Protein AF-A0A966FVA3-F1 (afdb_monomer_lite)

Sequence (272 aa):
MTTNASRRLTHRRGIRLALALMLTTSAAGIVAYQPVAAQSESEYVRAFGFSDYTYCDAKLVGQLWDMSPYEGKIQIGMKIVGGYDDNLVSILQMSRDRGNSCEWADTGLSYDDAEVLAGVWGGEPWEAKARAARMFTLGRSGEVTGYLMEEGGEEDETPFGDALDRFWNSGYSYCDAKMIGELYGTDAYQGKIEIGNKIANGLVANIPLVLNESRQRGARCNWTDLPYGYDDAVLLGQAWGMRYDEAKVAAEELATWGRTDVIAAALGHEGH

Structure (mmCIF, N/CA/C/O backbone):
data_AF-A0A966FVA3-F1
#
_entry.id   AF-A0A966FVA3-F1
#
loop_
_atom_site.group_PDB
_atom_site.id
_atom_site.type_symbol
_atom_site.label_atom_id
_atom_site.label_alt_id
_atom_site.label_comp_id
_atom_site.label_asym_id
_atom_site.label_entity_id
_atom_site.label_seq_id
_atom_site.pdbx_PDB_ins_code
_atom_site.Cartn_x
_atom_site.Cartn_y
_atom_site.Cartn_z
_atom_site.occupancy
_atom_site.B_iso_or_equiv
_atom_site.auth_seq_id
_atom_site.auth_comp_id
_atom_site.auth_asym_id
_atom_site.auth_atom_id
_atom_site.pdbx_PDB_model_num
ATOM 1 N N . MET A 1 1 ? 33.998 39.241 89.396 1.00 38.97 1 MET A N 1
ATOM 2 C CA . MET A 1 1 ? 35.355 39.814 89.560 1.00 38.97 1 MET A CA 1
ATOM 3 C C . MET A 1 1 ? 36.255 39.206 88.488 1.00 38.97 1 MET A C 1
ATOM 5 O O . MET A 1 1 ? 36.010 38.059 88.152 1.00 38.97 1 MET A O 1
ATOM 9 N N . THR A 1 2 ? 37.190 40.009 87.951 1.00 38.34 2 THR A N 1
ATOM 10 C CA . THR A 1 2 ? 38.101 39.816 86.782 1.00 38.34 2 THR A CA 1
ATOM 11 C C . THR A 1 2 ? 37.409 39.677 85.414 1.00 38.34 2 THR A C 1
ATOM 13 O O . THR A 1 2 ? 36.814 38.640 85.164 1.00 38.34 2 THR A O 1
ATOM 16 N N . THR A 1 3 ? 37.219 40.695 84.553 1.00 39.72 3 THR A N 1
ATOM 17 C CA . THR A 1 3 ? 38.078 41.695 83.845 1.00 39.72 3 THR A CA 1
ATOM 18 C C . THR A 1 3 ? 39.049 41.163 82.781 1.00 39.72 3 THR A C 1
ATOM 20 O O . THR A 1 3 ? 39.756 40.190 83.006 1.00 39.72 3 THR A O 1
ATOM 23 N N . ASN A 1 4 ? 39.129 41.956 81.696 1.00 41.19 4 ASN A N 1
ATOM 24 C CA . ASN A 1 4 ? 40.193 42.112 80.688 1.00 41.19 4 ASN A CA 1
ATOM 25 C C . ASN A 1 4 ? 40.060 41.337 79.366 1.00 41.19 4 ASN A C 1
ATOM 27 O O . ASN A 1 4 ? 39.685 40.180 79.347 1.00 41.19 4 ASN A O 1
ATOM 31 N N . ALA A 1 5 ? 40.423 41.898 78.210 1.00 43.56 5 ALA A N 1
ATOM 32 C CA . ALA A 1 5 ? 40.766 43.274 77.850 1.00 43.56 5 ALA A CA 1
ATOM 33 C C . ALA A 1 5 ? 40.832 43.387 76.318 1.00 43.56 5 ALA A C 1
ATOM 35 O O . ALA A 1 5 ? 41.224 42.464 75.612 1.00 43.56 5 ALA A O 1
ATOM 36 N N . SER A 1 6 ? 40.499 44.583 75.847 1.00 47.88 6 SER A N 1
ATOM 37 C CA . SER A 1 6 ? 40.787 45.133 74.525 1.00 47.88 6 SER A CA 1
ATOM 38 C C . SER A 1 6 ? 42.297 45.275 74.275 1.00 47.88 6 SER A C 1
ATOM 40 O O . SER A 1 6 ? 43.024 45.626 75.206 1.00 47.88 6 SER A O 1
ATOM 42 N N . ARG A 1 7 ? 42.754 45.145 73.017 1.00 46.00 7 ARG A N 1
ATOM 43 C CA . ARG A 1 7 ? 43.772 46.047 72.435 1.00 46.00 7 ARG A CA 1
ATOM 44 C C . ARG A 1 7 ? 43.850 45.963 70.904 1.00 46.00 7 ARG A C 1
ATOM 46 O O . ARG A 1 7 ? 44.053 44.908 70.319 1.00 46.00 7 ARG A O 1
ATOM 53 N N . ARG A 1 8 ? 43.709 47.142 70.292 1.00 48.72 8 ARG A N 1
ATOM 54 C CA . ARG A 1 8 ? 44.049 47.500 68.904 1.00 48.72 8 ARG A CA 1
ATOM 55 C C . ARG A 1 8 ? 45.568 47.613 68.723 1.00 48.72 8 ARG A C 1
ATOM 57 O O . ARG A 1 8 ? 46.246 47.841 69.722 1.00 48.72 8 ARG A O 1
ATOM 64 N N . LEU A 1 9 ? 46.019 47.615 67.456 1.00 45.81 9 LEU A N 1
ATOM 65 C CA . LEU A 1 9 ? 47.021 48.509 66.804 1.00 45.81 9 LEU A CA 1
ATOM 66 C C . LEU A 1 9 ? 47.606 47.761 65.576 1.00 45.81 9 LEU A C 1
ATOM 68 O O . LEU A 1 9 ? 48.162 46.686 65.728 1.00 45.81 9 LEU A O 1
ATOM 72 N N . THR A 1 10 ? 47.285 48.109 64.322 1.00 45.16 10 THR A N 1
ATOM 73 C CA . THR A 1 10 ? 47.834 49.157 63.418 1.00 45.16 10 THR A CA 1
ATOM 74 C C . THR A 1 10 ? 48.665 48.592 62.254 1.00 45.16 10 THR A C 1
ATOM 76 O O . THR A 1 10 ? 49.714 48.006 62.463 1.00 45.16 10 THR A O 1
ATOM 79 N N . HIS A 1 11 ? 48.229 48.972 61.044 1.00 43.59 11 HIS A N 1
ATOM 80 C CA . HIS A 1 11 ? 49.028 49.503 59.927 1.00 43.59 11 HIS A CA 1
ATOM 81 C C . HIS A 1 11 ? 49.885 48.548 59.069 1.00 43.59 11 HIS A C 1
ATOM 83 O O . HIS A 1 11 ? 50.924 48.069 59.502 1.00 43.59 11 HIS A O 1
ATOM 89 N N . ARG A 1 12 ? 49.567 48.469 57.765 1.00 50.38 12 ARG A N 1
ATOM 90 C CA . ARG A 1 12 ? 50.420 49.020 56.687 1.00 50.38 12 ARG A CA 1
ATOM 91 C C . ARG A 1 12 ? 49.732 48.978 55.318 1.00 50.38 12 ARG A C 1
ATOM 93 O O . ARG A 1 12 ? 49.068 48.017 54.959 1.00 50.38 12 ARG A O 1
ATOM 100 N N . ARG A 1 13 ? 49.905 50.081 54.585 1.00 49.00 13 ARG A N 1
ATOM 101 C CA . ARG A 1 13 ? 49.498 50.308 53.194 1.00 49.00 13 ARG A CA 1
ATOM 102 C C . ARG A 1 13 ? 50.421 49.540 52.242 1.00 49.00 13 ARG A C 1
ATOM 104 O O . ARG A 1 13 ? 51.630 49.532 52.456 1.00 49.00 13 ARG A O 1
ATOM 111 N N . GLY A 1 14 ? 49.860 49.010 51.158 1.00 45.12 14 GLY A N 1
ATOM 112 C CA . GLY A 1 14 ? 50.590 48.521 49.990 1.00 45.12 14 GLY A CA 1
ATOM 113 C C . GLY A 1 14 ? 49.812 48.866 48.721 1.00 45.12 14 GLY A C 1
ATOM 114 O O . GLY A 1 14 ? 48.780 48.270 48.447 1.00 45.12 14 GLY A O 1
ATOM 115 N N . ILE A 1 15 ? 50.291 49.873 47.993 1.00 52.31 15 ILE A N 1
ATOM 116 C CA . ILE A 1 15 ? 49.837 50.284 46.658 1.00 52.31 15 ILE A CA 1
ATOM 117 C C . ILE A 1 15 ? 50.365 49.267 45.647 1.00 52.31 15 ILE A C 1
ATOM 119 O O . ILE A 1 15 ? 51.581 49.095 45.624 1.00 52.31 15 ILE A O 1
ATOM 123 N N . ARG A 1 16 ? 49.522 48.701 44.768 1.00 49.22 16 ARG A N 1
ATOM 124 C CA . ARG A 1 16 ? 49.904 48.341 43.386 1.00 49.22 16 ARG A CA 1
ATOM 125 C C . ARG A 1 16 ? 48.706 48.469 42.444 1.00 49.22 16 ARG A C 1
ATOM 127 O O . ARG A 1 16 ? 47.670 47.852 42.658 1.00 49.22 16 ARG A O 1
ATOM 134 N N . LEU A 1 17 ? 48.896 49.313 41.431 1.00 46.06 17 LEU A N 1
ATOM 135 C CA . LEU A 1 17 ? 48.036 49.496 40.270 1.00 46.06 17 LEU A CA 1
ATOM 136 C C . LEU A 1 17 ? 47.802 48.155 39.560 1.00 46.06 17 LEU A C 1
ATOM 138 O O . LEU A 1 17 ? 48.764 47.432 39.302 1.00 46.06 17 LEU A O 1
ATOM 142 N N . ALA A 1 18 ? 46.556 47.873 39.183 1.00 50.25 18 ALA A N 1
ATOM 143 C CA . ALA A 1 18 ? 46.238 46.859 38.187 1.00 50.25 18 ALA A CA 1
ATOM 144 C C . ALA A 1 18 ? 45.895 47.558 36.866 1.00 50.25 18 ALA A C 1
ATOM 146 O O . ALA A 1 18 ? 45.003 48.401 36.789 1.00 50.25 18 ALA A O 1
ATOM 147 N N . LEU A 1 19 ? 46.703 47.220 35.868 1.00 46.75 19 LEU A N 1
ATOM 148 C CA . LEU A 1 19 ? 46.697 47.669 34.487 1.00 46.75 19 LEU A CA 1
ATOM 149 C C . LEU A 1 19 ? 45.376 47.275 33.801 1.00 46.75 19 LEU A C 1
ATOM 151 O O . LEU A 1 19 ? 44.971 46.116 33.857 1.00 46.75 19 LEU A O 1
ATOM 155 N N . ALA A 1 20 ? 44.727 48.231 33.136 1.00 46.53 20 ALA A N 1
ATOM 156 C CA . ALA A 1 20 ? 43.588 47.980 32.261 1.00 46.53 20 ALA A CA 1
ATOM 157 C C . ALA A 1 20 ? 44.071 47.315 30.961 1.00 46.53 20 ALA A C 1
ATOM 159 O O . ALA A 1 20 ? 44.833 47.921 30.207 1.00 46.53 20 ALA A O 1
ATOM 160 N N . LEU A 1 21 ? 43.628 46.083 30.698 1.00 49.94 21 LEU A N 1
ATOM 161 C CA . LEU A 1 21 ? 43.812 45.413 29.411 1.00 49.94 21 LEU A CA 1
ATOM 162 C C . LEU A 1 21 ? 42.515 45.554 28.603 1.00 49.94 21 LEU A C 1
ATOM 164 O O . LEU A 1 21 ? 41.479 45.006 28.977 1.00 49.94 21 LEU A O 1
ATOM 168 N N . MET A 1 22 ? 42.573 46.318 27.511 1.00 50.88 22 MET A N 1
ATOM 169 C CA . MET A 1 22 ? 41.497 46.400 26.526 1.00 50.88 22 MET A CA 1
ATOM 170 C C . MET A 1 22 ? 41.402 45.070 25.772 1.00 50.88 22 MET A C 1
ATOM 172 O O . MET A 1 22 ? 42.291 44.731 24.994 1.00 50.88 22 MET A O 1
ATOM 176 N N . LEU A 1 23 ? 40.320 44.324 25.992 1.00 49.91 23 LEU A N 1
ATOM 177 C CA . LEU A 1 23 ? 39.942 43.197 25.144 1.00 49.91 23 LEU A CA 1
ATOM 178 C C . LEU A 1 23 ? 39.238 43.750 23.903 1.00 49.91 23 LEU A C 1
ATOM 180 O O . LEU A 1 23 ? 38.074 44.142 23.949 1.00 49.91 23 LEU A O 1
ATOM 184 N N . THR A 1 24 ? 39.967 43.801 22.792 1.00 52.25 24 THR A N 1
ATOM 185 C CA . THR A 1 24 ? 39.406 44.000 21.456 1.00 52.25 24 THR A CA 1
ATOM 186 C C . THR A 1 24 ? 38.576 42.772 21.090 1.00 52.25 24 THR A C 1
ATOM 188 O O . THR A 1 24 ? 39.124 41.719 20.767 1.00 52.25 24 THR A O 1
ATOM 191 N N . THR A 1 25 ? 37.252 42.889 21.166 1.00 54.75 25 THR A N 1
ATOM 192 C CA . THR A 1 25 ? 36.309 41.877 20.685 1.00 54.75 25 THR A CA 1
ATOM 193 C C . THR A 1 25 ? 36.347 41.825 19.161 1.00 54.75 25 THR A C 1
ATOM 195 O O . THR A 1 25 ? 35.700 42.600 18.462 1.00 54.75 25 THR A O 1
ATOM 198 N N . SER A 1 26 ? 37.121 40.887 18.625 1.00 54.84 26 SER A N 1
ATOM 199 C CA . SER A 1 26 ? 36.991 40.460 17.237 1.00 54.84 26 SER A CA 1
ATOM 200 C C . SER A 1 26 ? 35.653 39.735 17.093 1.00 54.84 26 SER A C 1
ATOM 202 O O . SER A 1 26 ? 35.506 38.599 17.539 1.00 54.84 26 SER A O 1
ATOM 204 N N . ALA A 1 27 ? 34.660 40.398 16.501 1.00 50.69 27 ALA A N 1
ATOM 205 C CA . ALA A 1 27 ? 33.424 39.761 16.066 1.00 50.69 27 ALA A CA 1
ATOM 206 C C . ALA A 1 27 ? 33.734 38.827 14.884 1.00 50.69 27 ALA A C 1
ATOM 208 O O . ALA A 1 27 ? 33.566 39.185 13.721 1.00 50.69 27 ALA A O 1
ATOM 209 N N . ALA A 1 28 ? 34.239 37.630 15.179 1.00 57.34 28 ALA A N 1
ATOM 210 C CA . ALA A 1 28 ? 34.172 36.520 14.247 1.00 57.34 28 ALA A CA 1
ATOM 211 C C . ALA A 1 28 ? 32.701 36.100 14.183 1.00 57.34 28 ALA A C 1
ATOM 213 O O . ALA A 1 28 ? 32.165 35.543 15.142 1.00 57.34 28 ALA A O 1
ATOM 214 N N . GLY A 1 29 ? 32.030 36.440 13.083 1.00 48.53 29 GLY A N 1
ATOM 215 C CA . GLY A 1 29 ? 30.700 35.932 12.782 1.00 48.53 29 GLY A CA 1
ATOM 216 C C . GLY A 1 29 ? 30.764 34.413 12.717 1.00 48.53 29 GLY A C 1
ATOM 217 O O . GLY A 1 29 ? 31.226 33.848 11.730 1.00 48.53 29 GLY A O 1
ATOM 218 N N . ILE A 1 30 ? 30.332 33.754 13.788 1.00 52.94 30 ILE A N 1
ATOM 219 C CA . ILE A 1 30 ? 30.007 32.336 13.753 1.00 52.94 30 ILE A CA 1
ATOM 220 C C . ILE A 1 30 ? 28.797 32.250 12.828 1.00 52.94 30 ILE A C 1
ATOM 222 O O . ILE A 1 30 ? 27.677 32.567 13.226 1.00 52.94 30 ILE A O 1
ATOM 226 N N . VAL A 1 31 ? 29.028 31.871 11.571 1.00 54.53 31 VAL A N 1
ATOM 227 C CA . VAL A 1 31 ? 27.981 31.258 10.760 1.00 54.53 31 VAL A CA 1
ATOM 228 C C . VAL A 1 31 ? 27.587 30.018 11.547 1.00 54.53 31 VAL A C 1
ATOM 230 O O . VAL A 1 31 ? 28.314 29.025 11.563 1.00 54.53 31 VAL A O 1
ATOM 233 N N . ALA A 1 32 ? 26.492 30.116 12.296 1.00 48.47 32 ALA A N 1
ATOM 234 C CA . ALA A 1 32 ? 25.856 28.952 12.866 1.00 48.47 32 ALA A CA 1
ATOM 235 C C . ALA A 1 32 ? 25.447 28.093 11.670 1.00 48.47 32 ALA A C 1
ATOM 237 O O . ALA A 1 32 ? 24.463 28.390 10.995 1.00 48.47 32 ALA A O 1
ATOM 238 N N . TYR A 1 33 ? 26.247 27.069 11.370 1.00 46.16 33 TYR A N 1
ATOM 239 C CA . TYR A 1 33 ? 25.760 25.906 10.650 1.00 46.16 33 TYR A CA 1
ATOM 240 C C . TYR A 1 33 ? 24.573 25.431 11.476 1.00 46.16 33 TYR A C 1
ATOM 242 O O . TYR A 1 33 ? 24.750 24.863 12.555 1.00 46.16 33 TYR A O 1
ATOM 250 N N . GLN A 1 34 ? 23.360 25.774 11.043 1.00 46.34 34 GLN A N 1
ATOM 251 C CA . GLN A 1 34 ? 22.201 25.117 11.604 1.00 46.34 34 GLN A CA 1
ATOM 252 C C . GLN A 1 34 ? 22.403 23.639 11.281 1.00 46.34 34 GLN A C 1
ATOM 254 O O . GLN A 1 34 ? 22.625 23.314 10.109 1.00 46.34 34 GLN A O 1
ATOM 259 N N . PRO A 1 35 ? 22.429 22.745 12.284 1.00 48.59 35 PRO A N 1
ATOM 260 C CA . PRO A 1 35 ? 22.353 21.337 11.970 1.00 48.59 35 PRO A CA 1
ATOM 261 C C . PRO A 1 35 ? 21.071 21.178 11.159 1.00 48.59 35 PRO A C 1
ATOM 263 O O . PRO A 1 35 ? 20.010 21.630 11.599 1.00 48.59 35 PRO A O 1
ATOM 266 N N . VAL A 1 36 ? 21.175 20.592 9.963 1.00 52.94 36 VAL A N 1
ATOM 267 C CA . VAL A 1 36 ? 20.012 19.982 9.318 1.00 52.94 36 VAL A CA 1
ATOM 268 C C . VAL A 1 36 ? 19.375 19.158 10.427 1.00 52.94 36 VAL A C 1
ATOM 270 O O . VAL A 1 36 ? 20.052 18.296 10.994 1.00 52.94 36 VAL A O 1
ATOM 273 N N . ALA A 1 37 ? 18.168 19.541 10.855 1.00 56.06 37 ALA A N 1
ATOM 274 C CA . ALA A 1 37 ? 17.490 18.853 11.940 1.00 56.06 37 ALA A CA 1
ATOM 275 C C . ALA A 1 37 ? 17.560 17.363 11.612 1.00 56.06 37 ALA A C 1
ATOM 277 O O . ALA A 1 37 ? 17.255 16.988 10.481 1.00 56.06 37 ALA A O 1
ATOM 278 N N . ALA A 1 38 ? 18.071 16.548 12.538 1.00 53.97 38 ALA A N 1
ATOM 279 C CA . ALA A 1 38 ? 18.139 15.111 12.335 1.00 53.97 38 ALA A CA 1
ATOM 280 C C . ALA A 1 38 ? 16.704 14.634 12.100 1.00 53.97 38 ALA A C 1
ATOM 282 O O . ALA A 1 38 ? 15.916 14.555 13.043 1.00 53.97 38 ALA A O 1
ATOM 283 N N . GLN A 1 39 ? 16.344 14.440 10.834 1.00 67.00 39 GLN A N 1
ATOM 284 C CA . GLN A 1 39 ? 15.002 14.032 10.480 1.00 67.00 39 GLN A CA 1
ATOM 285 C C . GLN A 1 39 ? 14.788 12.628 11.015 1.00 67.00 39 GLN A C 1
ATOM 287 O O . GLN A 1 39 ? 15.692 11.784 11.014 1.00 67.00 39 GLN A O 1
ATOM 292 N N . SER A 1 40 ? 13.598 12.414 11.558 1.00 81.94 40 SER A N 1
ATOM 293 C CA . SER A 1 40 ? 13.273 11.136 12.169 1.00 81.94 40 SER A CA 1
ATOM 294 C C . SER A 1 40 ? 13.064 10.080 11.088 1.00 81.94 40 SER A C 1
ATOM 296 O O . SER A 1 40 ? 12.573 10.378 10.003 1.00 81.94 40 SER A O 1
ATOM 298 N N . GLU A 1 41 ? 13.340 8.823 11.417 1.00 84.38 41 GLU A N 1
ATOM 299 C CA . GLU A 1 41 ? 12.987 7.674 10.578 1.00 84.38 41 GLU A CA 1
ATOM 300 C C . GLU A 1 41 ? 11.526 7.723 10.096 1.00 84.38 41 GLU A C 1
ATOM 302 O O . GLU A 1 41 ? 11.234 7.433 8.936 1.00 84.38 41 GLU A O 1
ATOM 307 N N . SER A 1 42 ? 10.621 8.186 10.967 1.00 84.69 42 SER A N 1
ATOM 308 C CA . SER A 1 42 ? 9.201 8.342 10.646 1.00 84.69 42 SER A CA 1
ATOM 309 C C . SER A 1 42 ? 8.938 9.323 9.500 1.00 84.69 42 SER A C 1
ATOM 311 O O . SER A 1 42 ? 8.020 9.103 8.718 1.00 84.69 42 SER A O 1
ATOM 313 N N . GLU A 1 43 ? 9.764 10.360 9.341 1.00 89.56 43 GLU A N 1
ATOM 314 C CA . GLU A 1 43 ? 9.651 11.330 8.246 1.00 89.56 43 GLU A CA 1
ATOM 315 C C . GLU A 1 43 ? 10.050 10.711 6.904 1.00 89.56 43 GLU A C 1
ATOM 317 O O . GLU A 1 43 ? 9.375 10.924 5.900 1.00 89.56 43 GLU A O 1
ATOM 322 N N . TYR A 1 44 ? 11.089 9.876 6.886 1.00 93.88 44 TYR A N 1
ATOM 323 C CA . TYR A 1 44 ? 11.522 9.191 5.670 1.00 93.88 44 TYR A CA 1
ATOM 324 C C . TYR A 1 44 ? 10.531 8.110 5.238 1.00 93.88 44 TYR A C 1
ATOM 326 O O . TYR A 1 44 ? 10.153 8.048 4.069 1.00 93.88 44 TYR A O 1
ATOM 334 N N . VAL A 1 45 ? 10.051 7.288 6.177 1.00 91.19 45 VAL A N 1
ATOM 335 C CA . VAL A 1 45 ? 9.018 6.279 5.883 1.00 91.19 45 VAL A CA 1
ATOM 336 C C . VAL A 1 45 ? 7.733 6.948 5.390 1.00 91.19 45 VAL A C 1
ATOM 338 O O . VAL A 1 45 ? 7.087 6.449 4.468 1.00 91.19 45 VAL A O 1
ATOM 341 N N . ARG A 1 46 ? 7.391 8.110 5.956 1.00 90.25 46 ARG A N 1
ATOM 342 C CA . ARG A 1 46 ? 6.289 8.948 5.487 1.00 90.25 46 ARG A CA 1
ATOM 343 C C . ARG A 1 46 ? 6.525 9.428 4.056 1.00 90.25 46 ARG A C 1
ATOM 345 O O . ARG A 1 46 ? 5.663 9.207 3.214 1.00 90.25 46 ARG A O 1
ATOM 352 N N . ALA A 1 47 ? 7.674 10.038 3.765 1.00 93.56 47 ALA A N 1
ATOM 353 C CA . ALA A 1 47 ? 8.009 10.509 2.421 1.00 93.56 47 ALA A CA 1
ATOM 354 C C . ALA A 1 47 ? 7.924 9.382 1.381 1.00 93.56 47 ALA A C 1
ATOM 356 O O . ALA A 1 47 ? 7.341 9.576 0.319 1.00 93.56 47 ALA A O 1
ATOM 357 N N . PHE A 1 48 ? 8.403 8.182 1.724 1.00 95.25 48 PHE A N 1
ATOM 358 C CA . PHE A 1 48 ? 8.214 6.987 0.904 1.00 95.25 48 PHE A CA 1
ATOM 359 C C . PHE A 1 48 ? 6.726 6.659 0.682 1.00 95.25 48 PHE A C 1
ATOM 361 O O . PHE A 1 48 ? 6.309 6.481 -0.459 1.00 95.25 48 PHE A O 1
ATOM 368 N N . GLY A 1 49 ? 5.897 6.628 1.732 1.00 92.25 49 GLY A N 1
ATOM 369 C CA . GLY A 1 49 ? 4.461 6.327 1.608 1.00 92.25 49 GLY A CA 1
ATOM 370 C C . GLY A 1 49 ? 3.675 7.327 0.743 1.00 92.25 49 GLY A C 1
ATOM 371 O O . GLY A 1 49 ? 2.686 6.965 0.099 1.00 92.25 49 GLY A O 1
ATOM 372 N N . PHE A 1 50 ? 4.131 8.578 0.686 1.00 92.56 50 PHE A N 1
ATOM 373 C CA . PHE A 1 50 ? 3.567 9.609 -0.189 1.00 92.56 50 PHE A CA 1
ATOM 374 C C . PHE A 1 50 ? 4.122 9.596 -1.617 1.00 92.56 50 PHE A C 1
ATOM 376 O O . PHE A 1 50 ? 3.585 10.307 -2.459 1.00 92.56 50 PHE A O 1
ATOM 383 N N . SER A 1 51 ? 5.157 8.806 -1.892 1.00 94.38 51 SER A N 1
ATOM 384 C CA . SER A 1 51 ? 5.806 8.746 -3.201 1.00 94.38 51 SER A CA 1
ATOM 385 C C . SER A 1 51 ? 5.184 7.718 -4.146 1.00 94.38 51 SER A C 1
ATOM 387 O O . SER A 1 51 ? 4.372 6.882 -3.733 1.00 94.38 51 S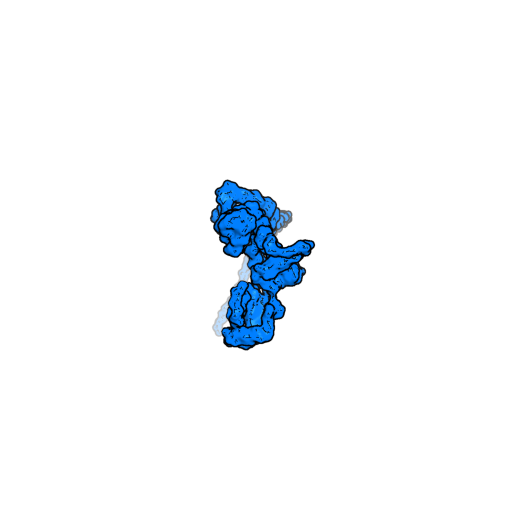ER A O 1
ATOM 389 N N . ASP A 1 52 ? 5.654 7.748 -5.393 1.00 92.94 52 ASP A N 1
ATOM 390 C CA . ASP A 1 52 ? 5.322 6.784 -6.448 1.00 92.94 52 ASP A CA 1
ATOM 391 C C . ASP A 1 52 ? 6.225 5.537 -6.436 1.00 92.94 52 ASP A C 1
ATOM 393 O O . ASP A 1 52 ? 6.172 4.714 -7.348 1.00 92.94 52 ASP A O 1
ATOM 397 N N . TYR A 1 53 ? 7.065 5.374 -5.407 1.00 95.31 53 TYR A N 1
ATOM 398 C CA . TYR A 1 53 ? 7.901 4.187 -5.253 1.00 95.31 53 TYR A CA 1
ATOM 399 C C . TYR A 1 53 ? 7.146 3.066 -4.539 1.00 95.31 53 TYR A C 1
ATOM 401 O O . TYR A 1 53 ? 6.485 3.264 -3.514 1.00 95.31 53 TYR A O 1
ATOM 409 N N . THR A 1 54 ? 7.283 1.860 -5.076 1.00 94.94 54 THR A N 1
ATOM 410 C CA . THR A 1 54 ? 6.623 0.647 -4.592 1.00 94.94 54 THR A CA 1
ATOM 411 C C . THR A 1 54 ? 7.438 -0.049 -3.498 1.00 94.94 54 THR A C 1
ATOM 413 O O . THR A 1 54 ? 8.617 0.239 -3.263 1.00 94.94 54 THR A O 1
ATOM 416 N N . TYR A 1 55 ? 6.837 -1.044 -2.835 1.00 94.56 55 TYR A N 1
ATOM 417 C CA . TYR A 1 55 ? 7.587 -1.947 -1.952 1.00 94.56 55 TYR A CA 1
ATOM 418 C C . TYR A 1 55 ? 8.723 -2.670 -2.696 1.00 94.56 55 TYR A C 1
ATOM 420 O O . TYR A 1 55 ? 9.808 -2.846 -2.140 1.00 94.56 55 TYR A O 1
ATOM 428 N N . CYS A 1 56 ? 8.490 -3.039 -3.957 1.00 96.31 56 CYS A N 1
ATOM 429 C CA . CYS A 1 56 ? 9.497 -3.638 -4.824 1.00 96.31 56 CYS A CA 1
ATOM 430 C C . CYS A 1 56 ? 10.711 -2.707 -5.009 1.00 96.31 56 CYS A C 1
ATOM 432 O O . CYS A 1 56 ? 11.846 -3.149 -4.836 1.00 96.31 56 CYS A O 1
ATOM 434 N N . ASP A 1 57 ? 10.500 -1.408 -5.233 1.00 97.69 57 ASP A N 1
ATOM 435 C CA . ASP A 1 57 ? 11.598 -0.436 -5.335 1.00 97.69 57 ASP A CA 1
ATOM 436 C C . ASP A 1 57 ? 12.403 -0.348 -4.034 1.00 97.69 57 ASP A C 1
ATOM 438 O O . ASP A 1 57 ? 13.635 -0.369 -4.050 1.00 97.69 57 ASP A O 1
ATOM 442 N N . ALA A 1 58 ? 11.721 -0.336 -2.885 1.00 97.56 58 ALA A N 1
ATOM 443 C CA . ALA A 1 58 ? 12.380 -0.369 -1.583 1.00 97.56 58 ALA A CA 1
ATOM 444 C C . ALA A 1 58 ? 13.202 -1.652 -1.374 1.00 97.56 58 ALA A C 1
ATOM 446 O O . ALA A 1 58 ? 14.328 -1.585 -0.879 1.00 97.56 58 ALA A O 1
ATOM 447 N N . LYS A 1 59 ? 12.689 -2.816 -1.794 1.00 97.62 59 LYS A N 1
ATOM 448 C CA . LYS A 1 59 ? 13.436 -4.081 -1.765 1.00 97.62 59 LYS A CA 1
ATOM 449 C C . LYS A 1 59 ? 14.675 -4.024 -2.658 1.00 97.62 59 LYS A C 1
ATOM 451 O O . LYS A 1 59 ? 15.746 -4.412 -2.200 1.00 97.62 59 LYS A O 1
ATOM 456 N N . LEU A 1 60 ? 14.560 -3.502 -3.881 1.00 98.44 60 LEU A N 1
ATOM 457 C CA . LEU A 1 60 ? 15.695 -3.343 -4.794 1.00 98.44 60 LEU A CA 1
ATOM 458 C C . LEU A 1 60 ? 16.770 -2.424 -4.203 1.00 98.44 60 LEU A C 1
ATOM 460 O O . LEU A 1 60 ? 17.956 -2.750 -4.268 1.00 98.44 60 LEU A O 1
ATOM 464 N N . VAL A 1 61 ? 16.383 -1.295 -3.607 1.00 98.25 61 VAL A N 1
ATOM 465 C CA . VAL A 1 61 ? 17.326 -0.390 -2.931 1.00 98.25 61 VAL A CA 1
ATOM 466 C C . VAL A 1 61 ? 17.982 -1.077 -1.731 1.00 98.25 61 VAL A C 1
ATOM 468 O O . VAL A 1 61 ? 19.198 -0.994 -1.578 1.00 98.25 61 VAL A O 1
ATOM 471 N N . GLY A 1 62 ? 17.206 -1.802 -0.920 1.00 98.00 62 GLY A N 1
ATOM 472 C CA . GLY A 1 62 ? 17.725 -2.560 0.217 1.00 98.00 62 GLY A CA 1
ATOM 473 C C . GLY A 1 62 ? 18.761 -3.603 -0.210 1.00 98.00 62 GLY A C 1
ATOM 474 O O . GLY A 1 62 ? 19.895 -3.581 0.261 1.00 98.00 62 GLY A O 1
ATOM 475 N N . GLN A 1 63 ? 18.422 -4.449 -1.185 1.00 98.12 63 GLN A N 1
ATOM 476 C CA . GLN A 1 63 ? 19.318 -5.486 -1.708 1.00 98.12 63 GLN A CA 1
ATOM 477 C C . GLN A 1 63 ? 20.595 -4.924 -2.344 1.00 98.12 63 GLN A C 1
ATOM 479 O O . GLN A 1 63 ? 21.643 -5.557 -2.276 1.00 98.12 63 GLN A O 1
ATOM 484 N N . LEU A 1 64 ? 20.548 -3.736 -2.958 1.00 98.06 64 LEU A N 1
ATOM 485 C CA . LEU A 1 64 ? 21.740 -3.114 -3.546 1.00 98.06 64 LEU A CA 1
ATOM 486 C C . LEU A 1 64 ? 22.831 -2.815 -2.499 1.00 98.06 64 LEU A C 1
ATOM 488 O O . LEU A 1 64 ? 24.019 -2.790 -2.844 1.00 98.06 64 LEU A O 1
ATOM 492 N N . TRP A 1 65 ? 22.429 -2.581 -1.248 1.00 96.81 65 TRP A N 1
ATOM 493 C CA . TRP A 1 65 ? 23.302 -2.183 -0.142 1.00 96.81 65 TRP A CA 1
ATOM 494 C C . TRP A 1 65 ? 23.281 -3.159 1.042 1.00 96.81 65 TRP A C 1
ATOM 496 O O . TRP A 1 65 ? 23.691 -2.777 2.135 1.00 96.81 65 TRP A O 1
ATOM 506 N N . ASP A 1 66 ? 22.828 -4.399 0.828 1.00 97.31 66 ASP A N 1
ATOM 507 C CA . ASP A 1 66 ? 22.724 -5.444 1.859 1.00 97.31 66 ASP A CA 1
ATOM 508 C C . ASP A 1 66 ? 21.889 -5.025 3.087 1.00 97.31 66 ASP A C 1
ATOM 510 O O . ASP A 1 66 ? 22.196 -5.353 4.234 1.00 97.31 66 ASP A O 1
ATOM 514 N N . MET A 1 67 ? 20.810 -4.289 2.834 1.00 97.62 67 MET A N 1
ATOM 515 C CA . MET A 1 67 ? 19.849 -3.811 3.822 1.00 97.62 67 MET A CA 1
ATOM 516 C C . MET A 1 67 ? 18.497 -4.512 3.664 1.00 97.62 67 MET A C 1
ATOM 518 O O . MET A 1 67 ? 18.158 -5.070 2.616 1.00 97.62 67 MET A O 1
ATOM 522 N N . SER A 1 68 ? 17.677 -4.447 4.709 1.00 97.19 68 SER A N 1
ATOM 523 C CA . SER A 1 68 ? 16.288 -4.895 4.645 1.00 97.19 68 SER A CA 1
ATOM 524 C C . SER A 1 68 ? 15.446 -4.014 3.702 1.00 97.19 68 SER A C 1
ATOM 526 O O . SER A 1 68 ? 15.754 -2.835 3.501 1.00 97.19 68 SER A O 1
ATOM 528 N N . PRO A 1 69 ? 14.314 -4.519 3.171 1.00 95.94 69 PRO A N 1
ATOM 529 C CA . PRO A 1 69 ? 13.378 -3.688 2.410 1.00 95.94 69 PRO A CA 1
ATOM 530 C C . PRO A 1 69 ? 12.861 -2.480 3.203 1.00 95.94 69 PRO A C 1
ATOM 532 O O . PRO A 1 69 ? 12.590 -1.432 2.625 1.00 95.94 69 PRO A O 1
ATOM 535 N N . TYR A 1 70 ? 12.734 -2.602 4.529 1.00 93.50 70 TYR A N 1
ATOM 536 C CA . TYR A 1 70 ? 12.317 -1.494 5.390 1.00 93.50 70 TYR A CA 1
ATOM 537 C C . TYR A 1 70 ? 13.357 -0.366 5.418 1.00 93.50 70 TYR A C 1
ATOM 539 O O . TYR A 1 70 ? 13.012 0.797 5.216 1.00 93.50 70 TYR A O 1
ATOM 547 N N . GLU A 1 71 ? 14.636 -0.703 5.568 1.00 96.25 71 GLU A N 1
ATOM 548 C CA . GLU A 1 71 ? 15.732 0.264 5.430 1.00 96.25 71 GLU A CA 1
ATOM 549 C C . GLU A 1 71 ? 15.794 0.847 4.014 1.00 96.25 71 GLU A C 1
ATOM 551 O O . GLU A 1 71 ? 16.043 2.039 3.854 1.00 96.25 71 GLU A O 1
ATOM 556 N N . GLY A 1 72 ? 15.467 0.057 2.989 1.00 97.44 72 GLY A N 1
ATOM 557 C CA . GLY A 1 72 ? 15.279 0.551 1.625 1.00 97.44 72 GLY A CA 1
ATOM 558 C C . GLY A 1 72 ? 14.217 1.654 1.519 1.00 97.44 72 GLY A C 1
ATOM 559 O O . GLY A 1 72 ? 14.471 2.678 0.883 1.00 97.44 72 GLY A O 1
ATOM 560 N N . LYS A 1 73 ? 13.068 1.515 2.205 1.00 95.94 73 LYS A N 1
ATOM 561 C CA . LYS A 1 73 ? 12.040 2.578 2.286 1.00 95.94 73 LYS A CA 1
ATOM 562 C C . LYS A 1 73 ? 12.606 3.847 2.908 1.00 95.94 73 LYS A C 1
ATOM 564 O O . LYS A 1 73 ? 12.377 4.937 2.390 1.00 95.94 73 LYS A O 1
ATOM 569 N N . ILE A 1 74 ? 13.363 3.702 3.996 1.00 95.75 74 ILE A N 1
ATOM 570 C CA . ILE A 1 74 ? 14.024 4.828 4.663 1.00 95.75 74 ILE A CA 1
ATOM 571 C C . ILE A 1 74 ? 14.990 5.512 3.697 1.00 95.75 74 ILE A C 1
ATOM 573 O O . ILE A 1 74 ? 14.956 6.730 3.576 1.00 95.75 74 ILE A O 1
ATOM 577 N N . GLN A 1 75 ? 15.808 4.759 2.960 1.00 96.75 75 GLN A N 1
ATOM 578 C CA . GLN A 1 75 ? 16.750 5.339 2.004 1.00 96.75 75 GLN A CA 1
ATOM 579 C C . GLN A 1 75 ? 16.053 6.095 0.871 1.00 96.75 75 GLN A C 1
ATOM 581 O O . GLN A 1 75 ? 16.466 7.207 0.543 1.00 96.75 75 GLN A O 1
ATOM 586 N N . ILE A 1 76 ? 14.986 5.529 0.300 1.00 97.56 76 ILE A N 1
ATOM 587 C CA . ILE A 1 76 ? 14.160 6.223 -0.696 1.00 97.56 76 ILE A CA 1
ATOM 588 C C . ILE A 1 76 ? 13.599 7.517 -0.094 1.00 97.56 76 ILE A C 1
ATOM 590 O O . ILE A 1 76 ? 13.787 8.591 -0.663 1.00 97.56 76 ILE A O 1
ATOM 594 N N . GLY A 1 77 ? 13.010 7.438 1.101 1.00 96.31 77 GLY A N 1
ATOM 595 C CA . GLY A 1 77 ? 12.499 8.592 1.835 1.00 96.31 77 GLY A CA 1
ATOM 596 C C . GLY A 1 77 ? 13.552 9.674 2.082 1.00 96.31 77 GLY A C 1
ATOM 597 O O . GLY A 1 77 ? 13.298 10.847 1.833 1.00 96.31 77 GLY A O 1
ATOM 598 N N . MET A 1 78 ? 14.763 9.293 2.492 1.00 95.50 78 MET A N 1
ATOM 599 C CA . MET A 1 78 ? 15.890 10.212 2.677 1.00 95.50 78 MET A CA 1
ATOM 600 C C . MET A 1 78 ? 16.264 10.936 1.382 1.00 95.50 78 MET A C 1
ATOM 602 O O . MET A 1 78 ? 16.603 12.119 1.418 1.00 95.50 78 MET A O 1
ATOM 606 N N . LYS A 1 79 ? 16.222 10.247 0.233 1.00 96.38 79 LYS A N 1
ATOM 607 C CA . LYS A 1 79 ? 16.483 10.880 -1.068 1.00 96.38 79 LYS A CA 1
ATOM 608 C C . LYS A 1 79 ? 15.377 11.852 -1.446 1.00 96.38 79 LYS A C 1
ATOM 610 O O . LYS A 1 79 ? 15.707 12.958 -1.854 1.00 96.38 79 LYS A O 1
ATOM 615 N N . ILE A 1 80 ? 14.115 11.484 -1.244 1.00 96.50 80 ILE A N 1
ATOM 616 C CA . ILE A 1 80 ? 12.970 12.358 -1.524 1.00 96.50 80 ILE A CA 1
ATOM 617 C C . ILE A 1 80 ? 13.043 13.626 -0.676 1.00 96.50 80 ILE A C 1
ATOM 619 O O . ILE A 1 80 ? 13.047 14.727 -1.216 1.00 96.50 80 ILE A O 1
ATOM 623 N N . VAL A 1 81 ? 13.177 13.497 0.648 1.00 95.06 81 VAL A N 1
ATOM 624 C CA . VAL A 1 81 ? 13.217 14.682 1.517 1.00 95.06 81 VAL A CA 1
ATOM 625 C C . VAL A 1 81 ? 14.474 15.527 1.270 1.00 95.06 81 VAL A C 1
ATOM 627 O O . VAL A 1 81 ? 14.444 16.750 1.399 1.00 95.06 81 VAL A O 1
ATOM 630 N N . GLY A 1 82 ? 15.575 14.895 0.860 1.00 92.81 82 GLY A N 1
ATOM 631 C CA . GLY A 1 82 ? 16.798 15.586 0.458 1.00 92.81 82 GLY A CA 1
ATOM 632 C C . GLY A 1 82 ? 16.748 16.263 -0.919 1.00 92.81 82 GLY A C 1
ATOM 633 O O . GLY A 1 82 ? 17.715 16.939 -1.261 1.00 92.81 82 GLY A O 1
ATOM 634 N N . GLY A 1 83 ? 15.680 16.088 -1.709 1.00 94.19 83 GLY A N 1
ATOM 635 C CA . GLY A 1 83 ? 15.591 16.599 -3.085 1.00 94.19 83 GLY A CA 1
ATOM 636 C C . GLY A 1 83 ? 16.548 15.898 -4.059 1.00 94.19 83 GLY A C 1
ATOM 637 O O . GLY A 1 83 ? 17.116 16.527 -4.949 1.00 94.19 83 GLY A O 1
ATOM 638 N N . TYR A 1 84 ? 16.797 14.608 -3.832 1.00 94.50 84 TYR A N 1
ATOM 639 C CA . TYR A 1 84 ? 17.698 13.749 -4.606 1.00 94.50 84 TYR A CA 1
ATOM 640 C C . TYR A 1 84 ? 16.972 12.546 -5.224 1.00 94.50 84 TYR A C 1
ATOM 642 O O . TYR A 1 84 ? 17.613 11.537 -5.533 1.00 94.50 84 TYR A O 1
ATOM 650 N N . ASP A 1 85 ? 15.653 12.614 -5.351 1.00 93.56 85 ASP A N 1
ATOM 651 C CA . ASP A 1 85 ? 14.790 11.569 -5.895 1.00 93.56 85 ASP A CA 1
ATOM 652 C C . ASP A 1 85 ? 15.091 11.246 -7.363 1.00 93.56 85 ASP A C 1
ATOM 654 O O . ASP A 1 85 ? 15.052 10.074 -7.728 1.00 93.56 85 ASP A O 1
ATOM 658 N N . ASP A 1 86 ? 15.561 12.209 -8.160 1.00 93.56 86 ASP A N 1
ATOM 659 C CA . ASP A 1 86 ? 16.050 11.961 -9.529 1.00 93.56 86 ASP A CA 1
ATOM 660 C C . ASP A 1 86 ? 17.154 10.884 -9.595 1.00 93.56 86 ASP A C 1
ATOM 662 O O . ASP A 1 86 ? 17.289 10.150 -10.578 1.00 93.56 86 ASP A O 1
ATOM 666 N N . ASN A 1 87 ? 17.950 10.735 -8.527 1.00 94.19 87 ASN A N 1
ATOM 667 C CA . ASN A 1 87 ? 19.009 9.725 -8.477 1.00 94.19 87 ASN A CA 1
ATOM 668 C C . ASN A 1 87 ? 18.464 8.301 -8.289 1.00 94.19 87 ASN A C 1
ATOM 670 O O . ASN A 1 87 ? 19.179 7.335 -8.574 1.00 94.19 87 ASN A O 1
ATOM 674 N N . LEU A 1 88 ? 17.227 8.145 -7.808 1.00 96.50 88 LEU A N 1
ATOM 675 C CA . LEU A 1 88 ? 16.640 6.836 -7.522 1.00 96.50 88 LEU A CA 1
ATOM 676 C C . LEU A 1 88 ? 16.473 5.997 -8.789 1.00 96.50 88 LEU A C 1
ATOM 678 O O . LEU A 1 88 ? 16.704 4.794 -8.731 1.00 96.50 88 LEU A O 1
ATOM 682 N N . VAL A 1 89 ? 16.210 6.614 -9.946 1.00 95.25 89 VAL A N 1
ATOM 683 C CA . VAL A 1 89 ? 16.158 5.908 -11.240 1.00 95.25 89 VAL A CA 1
ATOM 684 C C . VAL A 1 89 ? 17.470 5.163 -11.511 1.00 95.25 89 VAL A C 1
ATOM 686 O O . VAL A 1 89 ? 17.469 3.979 -11.852 1.00 95.25 89 VAL A O 1
ATOM 689 N N . SER A 1 90 ? 18.604 5.835 -11.299 1.00 96.62 90 SER A N 1
ATOM 690 C CA . SER A 1 90 ? 19.932 5.246 -11.511 1.00 96.62 90 SER A CA 1
ATOM 691 C C . SER A 1 90 ? 20.274 4.191 -10.454 1.00 96.62 90 SER A C 1
ATOM 693 O O . SER A 1 90 ? 20.901 3.181 -10.767 1.00 96.62 90 SER A O 1
ATOM 695 N N . ILE A 1 91 ? 19.846 4.396 -9.205 1.00 97.69 91 ILE A N 1
ATOM 696 C CA . ILE A 1 91 ? 20.035 3.437 -8.106 1.00 97.69 91 ILE A CA 1
ATOM 697 C C . ILE A 1 91 ? 19.246 2.149 -8.375 1.00 97.69 91 ILE A C 1
ATOM 699 O O . ILE A 1 91 ? 19.794 1.053 -8.257 1.00 97.69 91 ILE A O 1
ATOM 703 N N . LEU A 1 92 ? 17.983 2.265 -8.786 1.00 97.94 92 LEU A N 1
ATOM 704 C CA . LEU A 1 92 ? 17.139 1.122 -9.129 1.00 97.94 92 LEU A CA 1
ATOM 705 C C . LEU A 1 92 ? 17.701 0.365 -10.332 1.00 97.94 92 LEU A C 1
ATOM 707 O O . LEU A 1 92 ? 17.782 -0.863 -10.292 1.00 97.94 92 LEU A O 1
ATOM 711 N N . GLN A 1 93 ? 18.169 1.077 -11.363 1.00 97.88 93 GLN A N 1
ATOM 712 C CA . GLN A 1 93 ? 18.845 0.445 -12.495 1.00 97.88 93 GLN A CA 1
ATOM 713 C C . GLN A 1 93 ? 20.095 -0.324 -12.053 1.00 97.88 93 GLN A C 1
ATOM 715 O O . GLN A 1 93 ? 20.254 -1.485 -12.414 1.00 97.88 93 GLN A O 1
ATOM 720 N N . MET A 1 94 ? 20.933 0.274 -11.202 1.00 98.06 94 MET A N 1
ATOM 721 C CA . MET A 1 94 ? 22.122 -0.394 -10.667 1.00 98.06 94 MET A CA 1
ATOM 722 C C . MET A 1 94 ? 21.770 -1.661 -9.880 1.00 98.06 94 MET A C 1
ATOM 724 O O . MET A 1 94 ? 22.486 -2.657 -9.972 1.00 98.06 94 MET A O 1
ATOM 728 N N . SER A 1 95 ? 20.680 -1.639 -9.111 1.00 98.25 95 SER A N 1
ATOM 729 C CA . SER A 1 95 ? 20.201 -2.824 -8.396 1.00 98.25 95 SER A CA 1
ATOM 730 C C . SER A 1 95 ? 19.830 -3.950 -9.364 1.00 98.25 95 SER A C 1
ATOM 732 O O . SER A 1 95 ? 20.317 -5.074 -9.224 1.00 98.25 95 SER A O 1
ATOM 734 N N . ARG A 1 96 ? 19.063 -3.632 -10.413 1.00 97.88 96 ARG A N 1
ATOM 735 C CA . ARG A 1 96 ? 18.681 -4.588 -11.466 1.00 97.88 96 ARG A CA 1
ATOM 736 C C . ARG A 1 96 ? 19.893 -5.152 -12.203 1.00 97.88 96 ARG A C 1
ATOM 738 O O . ARG A 1 96 ? 19.952 -6.354 -12.442 1.00 97.88 96 ARG A O 1
ATOM 745 N N . ASP A 1 97 ? 20.881 -4.315 -12.517 1.00 97.88 97 ASP A N 1
ATOM 746 C CA . ASP A 1 97 ? 22.109 -4.731 -13.208 1.00 97.88 97 ASP A CA 1
ATOM 747 C C . ASP A 1 97 ? 22.954 -5.708 -12.371 1.00 97.88 97 ASP A C 1
ATOM 749 O O . ASP A 1 97 ? 23.707 -6.512 -12.921 1.00 97.88 97 ASP A O 1
ATOM 753 N N . ARG A 1 98 ? 22.805 -5.688 -11.038 1.00 97.62 98 ARG A N 1
ATOM 754 C CA . ARG A 1 98 ? 23.399 -6.683 -10.128 1.00 97.62 98 ARG A CA 1
ATOM 755 C C . ARG A 1 98 ? 22.589 -7.976 -10.012 1.00 97.62 98 ARG A C 1
ATOM 757 O O . ARG A 1 98 ? 23.001 -8.879 -9.290 1.00 97.62 98 ARG A O 1
ATOM 764 N N . GLY A 1 99 ? 21.473 -8.082 -10.728 1.00 97.25 99 GLY A N 1
ATOM 765 C CA . GLY A 1 99 ? 20.591 -9.245 -10.715 1.00 97.25 99 GLY A CA 1
ATOM 766 C C . GLY A 1 99 ? 19.562 -9.239 -9.587 1.00 97.25 99 GLY A C 1
ATOM 767 O O . GLY A 1 99 ? 18.886 -10.247 -9.401 1.00 97.25 99 GLY A O 1
ATOM 768 N N . ASN A 1 100 ? 19.418 -8.133 -8.848 1.00 98.19 100 ASN A N 1
ATOM 769 C CA . ASN A 1 100 ? 18.349 -8.009 -7.864 1.00 98.19 100 ASN A CA 1
ATOM 770 C C . ASN A 1 100 ? 16.996 -7.915 -8.574 1.00 98.19 100 ASN A C 1
ATOM 772 O O . ASN A 1 100 ? 16.850 -7.249 -9.604 1.00 98.19 100 ASN A O 1
ATOM 776 N N . SER A 1 101 ? 15.996 -8.576 -8.004 1.00 97.31 101 SER A N 1
ATOM 777 C CA . SER A 1 101 ? 14.654 -8.641 -8.567 1.00 97.31 101 SER A CA 1
ATOM 778 C C . SER A 1 101 ? 13.605 -8.768 -7.479 1.00 97.31 101 SER A C 1
ATOM 780 O O . SER A 1 101 ? 13.867 -9.252 -6.375 1.00 97.31 101 SER A O 1
ATOM 782 N N . CYS A 1 102 ? 12.391 -8.385 -7.838 1.00 95.88 102 CYS A N 1
ATOM 783 C CA . CYS A 1 102 ? 11.210 -8.627 -7.039 1.00 95.88 102 CYS A CA 1
ATOM 784 C C . CYS A 1 102 ? 10.601 -9.986 -7.381 1.00 95.88 102 CYS A C 1
ATOM 786 O O . CYS A 1 102 ? 10.755 -10.522 -8.479 1.00 95.88 102 CYS A O 1
ATOM 788 N N . GLU A 1 103 ? 9.898 -10.528 -6.406 1.00 96.38 103 GLU A N 1
ATOM 789 C CA . GLU A 1 103 ? 9.116 -11.744 -6.455 1.00 96.38 103 GLU A CA 1
ATOM 790 C C . GLU A 1 103 ? 7.634 -11.384 -6.396 1.00 96.38 103 GLU A C 1
ATOM 792 O O . GLU A 1 103 ? 7.249 -10.257 -6.081 1.00 96.38 103 GLU A O 1
ATOM 797 N N . TRP A 1 104 ? 6.782 -12.368 -6.668 1.00 95.12 104 TRP A N 1
ATOM 798 C CA . TRP A 1 104 ? 5.335 -12.192 -6.624 1.00 95.12 104 TRP A CA 1
ATOM 799 C C . TRP A 1 104 ? 4.846 -11.575 -5.306 1.00 95.12 104 TRP A C 1
ATOM 801 O O . TRP A 1 104 ? 4.040 -10.648 -5.319 1.00 95.12 104 TRP A O 1
ATOM 811 N N . ALA A 1 105 ? 5.385 -12.036 -4.175 1.00 92.44 105 ALA A N 1
ATOM 812 C CA . ALA A 1 105 ? 5.005 -11.549 -2.851 1.00 92.44 105 ALA A CA 1
ATOM 813 C C . ALA A 1 105 ? 5.313 -10.055 -2.631 1.00 92.44 105 ALA A C 1
ATOM 815 O O . ALA A 1 105 ? 4.701 -9.431 -1.770 1.00 92.44 105 ALA A O 1
ATOM 816 N N . ASP A 1 106 ? 6.222 -9.466 -3.415 1.00 92.88 106 ASP A N 1
ATOM 817 C CA . ASP A 1 106 ? 6.580 -8.048 -3.305 1.00 92.88 106 AS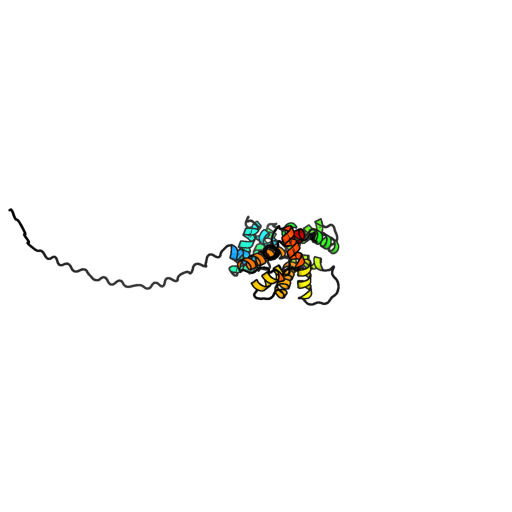P A CA 1
ATOM 818 C C . ASP A 1 106 ? 5.620 -7.128 -4.076 1.00 92.88 106 ASP A C 1
ATOM 820 O O . ASP A 1 106 ? 5.675 -5.910 -3.910 1.00 92.88 106 ASP A O 1
ATOM 824 N N . THR A 1 107 ? 4.774 -7.694 -4.945 1.00 89.56 107 THR A N 1
ATOM 825 C CA . THR A 1 107 ? 3.842 -6.930 -5.793 1.00 89.56 107 THR A CA 1
ATOM 826 C C . THR A 1 107 ? 2.618 -6.434 -5.023 1.00 89.56 107 THR A C 1
ATOM 828 O O . THR A 1 107 ? 2.000 -5.450 -5.417 1.00 89.56 107 THR A O 1
ATOM 831 N N . GLY A 1 108 ? 2.272 -7.107 -3.920 1.00 86.69 108 GLY A N 1
ATOM 832 C CA . GLY A 1 108 ? 1.026 -6.873 -3.189 1.00 86.69 108 GLY A CA 1
ATOM 833 C C . GLY A 1 108 ? -0.228 -7.423 -3.879 1.00 86.69 108 GLY A C 1
ATOM 834 O O . GLY A 1 108 ? -1.319 -7.175 -3.380 1.00 86.69 108 GLY A O 1
ATOM 835 N N . LEU A 1 109 ? -0.082 -8.159 -4.986 1.00 88.75 109 LEU A N 1
ATOM 836 C CA . LEU A 1 109 ? -1.185 -8.769 -5.729 1.00 88.75 109 LEU A CA 1
ATOM 837 C C . LEU A 1 109 ? -1.614 -10.123 -5.127 1.00 88.75 109 LEU A C 1
ATOM 839 O O . LEU A 1 109 ? -0.809 -10.869 -4.553 1.00 88.75 109 LEU A O 1
ATOM 843 N N . SER A 1 110 ? -2.896 -10.443 -5.279 1.00 89.88 110 SER A N 1
ATOM 844 C CA . SER A 1 110 ? -3.583 -11.629 -4.757 1.00 89.88 110 SER A CA 1
ATOM 845 C C . SER A 1 110 ? -3.542 -12.827 -5.716 1.00 89.88 110 SER A C 1
ATOM 847 O O . SER A 1 110 ? -3.227 -12.702 -6.895 1.00 89.88 110 SER A O 1
ATOM 849 N N . TYR A 1 111 ? -3.850 -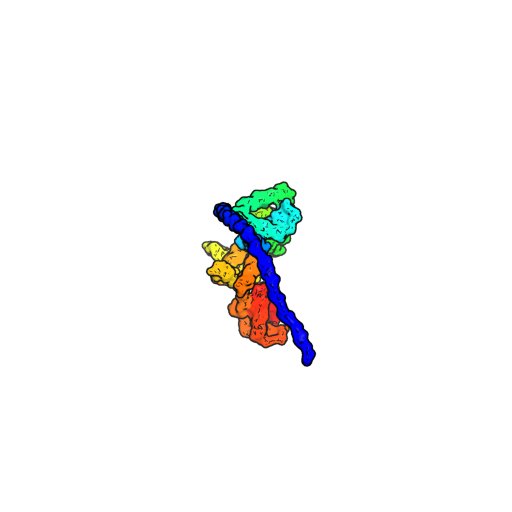14.034 -5.230 1.00 90.31 111 TYR A N 1
ATOM 850 C CA . TYR A 1 111 ? -3.897 -15.204 -6.118 1.00 90.31 111 TYR A CA 1
ATOM 851 C C . TYR A 1 111 ? -4.892 -15.009 -7.273 1.00 90.31 111 TYR A C 1
ATOM 853 O O . TYR A 1 111 ? -4.547 -15.346 -8.402 1.00 90.31 111 TYR A O 1
ATOM 861 N N . ASP A 1 112 ? -6.044 -14.408 -6.996 1.00 88.81 112 ASP A N 1
ATOM 862 C CA . ASP A 1 112 ? -7.101 -14.146 -7.974 1.00 88.81 112 ASP A CA 1
ATOM 863 C C . ASP A 1 112 ? -6.612 -13.175 -9.061 1.00 88.81 112 ASP A C 1
ATOM 865 O O . ASP A 1 112 ? -6.818 -13.419 -10.248 1.00 88.81 112 ASP A O 1
ATOM 869 N N . ASP A 1 113 ? -5.815 -12.161 -8.692 1.00 90.81 113 ASP A N 1
ATOM 870 C CA . ASP A 1 113 ? -5.139 -11.290 -9.666 1.00 90.81 113 ASP A CA 1
ATOM 871 C C . ASP A 1 113 ? -4.248 -12.101 -10.619 1.00 90.81 113 ASP A C 1
ATOM 873 O O . ASP A 1 113 ? -4.156 -11.817 -11.811 1.00 90.81 113 ASP A O 1
ATOM 877 N N . ALA A 1 114 ? -3.580 -13.145 -10.122 1.00 95.06 114 ALA A N 1
ATOM 878 C CA . ALA A 1 114 ? -2.770 -14.001 -10.980 1.00 95.06 114 ALA A CA 1
ATOM 879 C C . ALA A 1 114 ? -3.605 -14.863 -11.937 1.00 95.06 114 ALA A C 1
ATOM 881 O O . ALA A 1 114 ? -3.119 -15.162 -13.028 1.00 95.06 114 ALA A O 1
ATOM 882 N N . GLU A 1 115 ? -4.818 -15.267 -11.553 1.00 94.56 115 GLU A N 1
ATOM 883 C CA . GLU A 1 115 ? -5.743 -15.975 -12.445 1.00 94.56 115 GLU A CA 1
ATOM 884 C C . GLU A 1 115 ? -6.233 -15.054 -13.565 1.00 94.56 115 GLU A C 1
ATOM 886 O O . GLU A 1 115 ? -6.156 -15.430 -14.736 1.00 94.56 115 GLU A O 1
ATOM 891 N N . VAL A 1 116 ? -6.618 -13.819 -13.227 1.00 91.50 116 VAL A N 1
ATOM 892 C CA . VAL A 1 116 ? -6.998 -12.790 -14.209 1.00 91.50 116 VAL A CA 1
ATOM 893 C C . VAL A 1 116 ? -5.842 -12.521 -15.175 1.00 91.50 116 VAL A C 1
ATOM 895 O O . VAL A 1 116 ? -5.995 -12.619 -16.393 1.00 91.50 116 VAL A O 1
ATOM 898 N N . LEU A 1 117 ? -4.637 -12.270 -14.653 1.00 94.56 117 LEU A N 1
ATOM 899 C CA . LEU A 1 117 ? -3.454 -12.028 -15.483 1.00 94.56 117 LEU A CA 1
ATOM 900 C C . LEU A 1 117 ? -3.088 -13.228 -16.365 1.00 94.56 117 LEU A C 1
ATOM 902 O O . LEU A 1 117 ? -2.609 -13.033 -17.482 1.00 94.56 117 LEU A O 1
ATOM 906 N N . ALA A 1 118 ? -3.295 -14.460 -15.893 1.00 96.38 118 ALA A N 1
ATOM 907 C CA . ALA A 1 118 ? -3.091 -15.660 -16.701 1.00 96.38 118 ALA A CA 1
ATOM 908 C C . ALA A 1 118 ? -4.114 -15.764 -17.838 1.00 96.38 118 ALA A C 1
ATOM 910 O O . ALA A 1 118 ? -3.737 -16.116 -18.957 1.00 96.38 118 ALA A O 1
ATOM 911 N N . GLY A 1 119 ? -5.370 -15.387 -17.585 1.00 94.88 119 GLY A N 1
ATOM 912 C CA . GLY A 1 119 ? -6.399 -15.256 -18.616 1.00 94.88 119 GLY A CA 1
A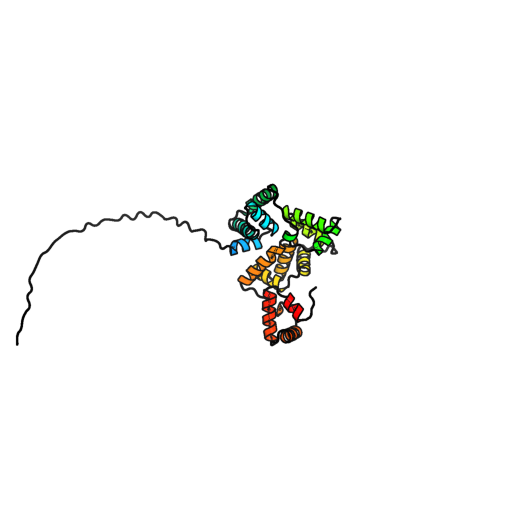TOM 913 C C . GLY A 1 119 ? -6.006 -14.253 -19.704 1.00 94.88 119 GLY A C 1
ATOM 914 O O . GLY A 1 119 ? -6.032 -14.586 -20.889 1.00 94.88 119 GLY A O 1
ATOM 915 N N . VAL A 1 120 ? -5.553 -13.060 -19.305 1.00 93.31 120 VAL A N 1
ATOM 916 C CA . VAL A 1 120 ? -5.177 -11.974 -20.230 1.00 93.31 120 VAL A CA 1
ATOM 917 C C . VAL A 1 120 ? -3.902 -12.290 -21.015 1.00 93.31 120 VAL A C 1
ATOM 919 O O . VAL A 1 120 ? -3.828 -12.083 -22.227 1.00 93.31 120 VAL A O 1
ATOM 922 N N . TRP A 1 121 ? -2.856 -12.769 -20.343 1.00 95.12 121 TRP A N 1
ATOM 923 C CA . TRP A 1 121 ? -1.557 -13.001 -20.980 1.00 95.12 121 TRP A CA 1
ATOM 924 C C . TRP A 1 121 ? -1.431 -14.363 -21.660 1.00 95.12 121 TRP A C 1
ATOM 926 O O . TRP A 1 121 ? -0.490 -14.548 -22.439 1.00 95.12 121 TRP A O 1
ATOM 936 N N . GLY A 1 122 ? -2.362 -15.276 -21.382 1.00 94.12 122 GLY A N 1
ATOM 937 C CA . GLY A 1 122 ? -2.298 -16.678 -21.761 1.00 94.12 122 GLY A CA 1
ATOM 938 C C . GLY A 1 122 ? -1.265 -17.443 -20.930 1.00 94.12 122 GLY A C 1
ATOM 939 O O . GLY A 1 122 ? -0.101 -17.047 -20.845 1.00 94.12 122 GLY A O 1
ATOM 940 N N . GLY A 1 123 ? -1.681 -18.569 -20.355 1.00 95.88 123 GLY A N 1
ATOM 941 C CA . GLY A 1 123 ? -0.812 -19.463 -19.591 1.00 95.88 123 GLY A CA 1
ATOM 942 C C . GLY A 1 123 ? -1.413 -19.843 -18.246 1.00 95.88 123 GLY A C 1
ATOM 943 O O . GLY A 1 123 ? -2.622 -19.758 -18.044 1.00 95.88 123 GLY A O 1
ATOM 944 N N . GLU A 1 124 ? -0.551 -20.275 -17.334 1.00 97.75 124 GLU A N 1
ATOM 945 C CA . GLU A 1 124 ? -0.939 -20.676 -15.980 1.00 97.75 124 GLU A CA 1
ATOM 946 C C . GLU A 1 124 ? -0.721 -19.535 -14.965 1.00 97.75 124 GLU A C 1
ATOM 948 O O . GLU A 1 124 ? 0.205 -18.729 -15.131 1.00 97.75 124 GLU A O 1
ATOM 953 N N . PRO A 1 125 ? -1.470 -19.491 -13.842 1.00 97.69 125 PRO A N 1
ATOM 954 C CA . PRO A 1 125 ? -1.316 -18.455 -12.816 1.00 97.69 125 PRO A CA 1
ATOM 955 C C . PRO A 1 125 ? 0.124 -18.257 -12.334 1.00 97.69 125 PRO A C 1
ATOM 957 O O . PRO A 1 125 ? 0.556 -17.136 -12.084 1.00 97.69 125 PRO A O 1
ATOM 960 N N . TRP A 1 126 ? 0.924 -19.320 -12.221 1.00 96.50 126 TRP A N 1
ATOM 961 C CA . TRP A 1 126 ? 2.317 -19.195 -11.775 1.00 96.50 126 TRP A CA 1
ATOM 962 C C . TRP A 1 126 ? 3.221 -18.471 -12.793 1.00 96.50 126 TRP A C 1
ATOM 964 O O . TRP A 1 126 ? 4.146 -17.765 -12.385 1.00 96.50 126 TRP A O 1
ATOM 974 N N . GLU A 1 127 ? 2.944 -18.591 -14.095 1.00 97.81 127 GLU A N 1
ATOM 975 C CA . GLU A 1 127 ? 3.663 -17.873 -15.156 1.00 97.81 127 GLU A CA 1
ATOM 976 C C . GLU A 1 127 ? 3.305 -16.387 -15.124 1.00 97.81 127 GLU A C 1
ATOM 978 O O . GLU A 1 127 ? 4.190 -15.526 -15.194 1.00 97.81 127 GLU A O 1
ATOM 983 N N . ALA A 1 128 ? 2.017 -16.085 -14.929 1.00 97.75 128 ALA A N 1
ATOM 984 C CA . ALA A 1 128 ? 1.533 -14.724 -14.742 1.00 97.75 128 ALA A CA 1
ATOM 985 C C . ALA A 1 128 ? 2.193 -14.060 -13.525 1.00 97.75 128 ALA A C 1
ATOM 987 O O . ALA A 1 128 ? 2.710 -12.948 -13.634 1.00 97.75 128 ALA A O 1
ATOM 988 N N . LYS A 1 129 ? 2.309 -14.770 -12.396 1.00 97.50 129 LYS A N 1
ATOM 989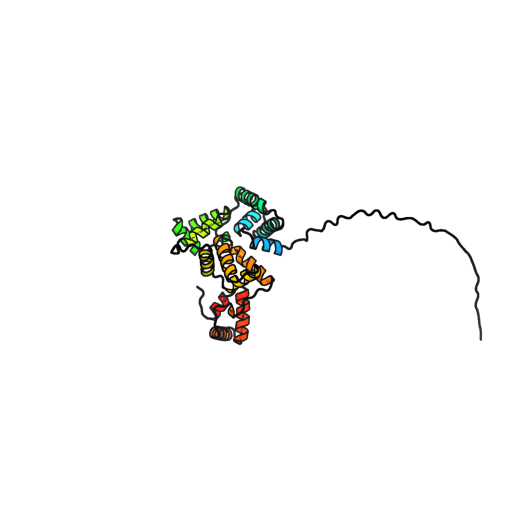 C CA . LYS A 1 129 ? 3.016 -14.262 -11.207 1.00 97.50 129 LYS A CA 1
ATOM 990 C C . LYS A 1 129 ? 4.464 -13.885 -11.496 1.00 97.50 129 LYS A C 1
ATOM 992 O O . LYS A 1 129 ? 4.913 -12.805 -11.111 1.00 97.50 129 LYS A O 1
ATOM 997 N N . ALA A 1 130 ? 5.197 -14.758 -12.187 1.00 97.69 130 ALA A N 1
ATOM 998 C CA . ALA A 1 130 ? 6.587 -14.500 -12.553 1.00 97.69 130 ALA A CA 1
ATOM 999 C C . ALA A 1 130 ? 6.711 -13.293 -13.501 1.00 97.69 130 ALA A C 1
ATOM 1001 O O . ALA A 1 130 ? 7.591 -12.443 -13.330 1.00 97.69 130 ALA A O 1
ATOM 1002 N N . ARG A 1 131 ? 5.802 -13.178 -14.477 1.00 97.75 131 ARG A N 1
ATOM 1003 C CA . ARG A 1 131 ? 5.751 -12.044 -15.407 1.00 97.75 131 ARG A CA 1
ATOM 1004 C C . ARG A 1 131 ? 5.430 -10.730 -14.694 1.00 97.75 131 ARG A C 1
ATOM 1006 O O . ARG A 1 131 ? 6.134 -9.746 -14.925 1.00 97.75 131 ARG A O 1
ATOM 1013 N N . ALA A 1 132 ? 4.443 -10.721 -13.803 1.00 96.62 132 ALA A N 1
ATOM 1014 C CA . ALA A 1 132 ? 4.075 -9.561 -12.997 1.00 96.62 132 ALA A CA 1
ATOM 1015 C C . ALA A 1 132 ? 5.236 -9.104 -12.104 1.00 96.62 132 ALA A C 1
ATOM 1017 O O . ALA A 1 132 ? 5.630 -7.940 -12.155 1.00 96.62 132 ALA A O 1
ATOM 1018 N N . ALA A 1 133 ? 5.870 -10.024 -11.371 1.00 97.25 133 ALA A N 1
ATOM 1019 C CA . ALA A 1 133 ? 7.031 -9.722 -10.531 1.00 97.25 133 ALA A CA 1
ATOM 1020 C C . ALA A 1 133 ? 8.189 -9.099 -11.333 1.00 97.25 133 ALA A C 1
ATOM 1022 O O . ALA A 1 133 ? 8.826 -8.133 -10.899 1.00 97.25 133 ALA A O 1
ATOM 1023 N N . ARG A 1 134 ? 8.425 -9.591 -12.558 1.00 97.44 134 ARG A N 1
ATOM 1024 C CA . ARG A 1 134 ? 9.401 -8.997 -13.480 1.00 97.44 134 ARG A CA 1
ATOM 1025 C C . ARG A 1 134 ? 8.997 -7.591 -13.923 1.00 97.44 134 ARG A C 1
ATOM 1027 O O . ARG A 1 134 ? 9.859 -6.724 -14.027 1.00 97.44 134 ARG A O 1
ATOM 1034 N N . MET A 1 135 ? 7.720 -7.343 -14.197 1.00 97.06 135 MET A N 1
ATOM 1035 C CA . MET A 1 135 ? 7.246 -6.005 -14.563 1.00 97.06 135 MET A CA 1
ATOM 1036 C C . MET A 1 135 ? 7.382 -5.016 -13.401 1.00 97.06 135 MET A C 1
ATOM 1038 O O . MET A 1 135 ? 7.909 -3.927 -13.615 1.00 97.06 135 MET A O 1
ATOM 1042 N N . PHE A 1 136 ? 7.047 -5.417 -12.172 1.00 95.88 136 PHE A N 1
ATOM 1043 C CA . PHE A 1 136 ? 7.323 -4.627 -10.965 1.00 95.88 136 PHE A CA 1
ATOM 1044 C C . PHE A 1 136 ? 8.815 -4.337 -10.809 1.00 95.88 136 PHE A C 1
ATOM 1046 O O . PHE A 1 136 ? 9.198 -3.186 -10.629 1.00 95.88 136 PHE A O 1
ATOM 1053 N N . THR A 1 137 ? 9.667 -5.353 -10.991 1.00 97.25 137 THR A N 1
ATOM 1054 C CA . THR A 1 137 ? 11.128 -5.182 -10.957 1.00 97.25 137 THR A CA 1
ATOM 1055 C C . THR A 1 137 ? 11.576 -4.074 -11.903 1.00 97.25 137 THR A C 1
ATOM 1057 O O . THR A 1 137 ? 12.464 -3.308 -11.554 1.00 97.25 137 THR A O 1
ATOM 1060 N N . LEU A 1 138 ? 10.957 -3.956 -13.081 1.00 96.19 138 LEU A N 1
ATOM 1061 C CA . LEU A 1 138 ? 11.281 -2.965 -14.109 1.00 96.19 138 LEU A CA 1
ATOM 1062 C C . LEU A 1 138 ? 10.607 -1.595 -13.905 1.00 96.19 138 LEU A C 1
ATOM 1064 O O . LEU A 1 138 ? 10.779 -0.726 -14.756 1.00 96.19 138 LEU A O 1
ATOM 1068 N N . GLY A 1 139 ? 9.863 -1.383 -12.814 1.00 92.81 139 GLY A N 1
ATOM 1069 C CA . GLY A 1 139 ? 9.103 -0.148 -12.582 1.00 92.81 139 GLY A CA 1
ATOM 1070 C C . GLY A 1 139 ? 7.866 -0.019 -13.477 1.00 92.81 139 GLY A C 1
ATOM 1071 O O . GLY A 1 139 ? 7.427 1.085 -13.771 1.00 92.81 139 GLY A O 1
ATOM 1072 N N . ARG A 1 140 ? 7.324 -1.146 -13.954 1.00 93.88 140 ARG A N 1
ATOM 1073 C CA . ARG A 1 140 ? 6.138 -1.226 -14.825 1.00 93.88 140 ARG A CA 1
ATOM 1074 C C . ARG A 1 140 ? 4.927 -1.790 -14.072 1.00 93.88 140 ARG A C 1
ATOM 1076 O O . ARG A 1 140 ? 4.126 -2.518 -14.654 1.00 93.88 140 ARG A O 1
ATOM 1083 N N . SER A 1 141 ? 4.814 -1.515 -12.770 1.00 91.06 141 SER A N 1
ATOM 1084 C CA . SER A 1 141 ? 3.707 -1.994 -11.925 1.00 91.06 141 SER A CA 1
ATOM 1085 C C . SER A 1 141 ? 2.347 -1.499 -12.420 1.00 91.06 141 SER A C 1
ATOM 1087 O O . SER A 1 141 ? 1.416 -2.292 -12.496 1.00 91.06 141 SER A O 1
ATOM 1089 N N . GLY A 1 142 ? 2.253 -0.235 -12.848 1.00 86.50 142 GLY A N 1
ATOM 1090 C CA . GLY A 1 142 ? 1.010 0.337 -13.378 1.00 86.50 142 GLY A CA 1
ATOM 1091 C C . GLY A 1 142 ? 0.476 -0.379 -14.624 1.00 86.50 142 GLY A C 1
ATOM 1092 O O . GLY A 1 142 ? -0.731 -0.501 -14.794 1.00 86.50 142 GLY A O 1
ATOM 1093 N N . GLU A 1 143 ? 1.353 -0.940 -15.464 1.00 89.81 143 GLU A N 1
ATOM 1094 C CA . GLU A 1 143 ? 0.912 -1.755 -16.603 1.00 89.81 143 GLU A CA 1
ATOM 1095 C C . GLU A 1 143 ? 0.291 -3.083 -16.157 1.00 89.81 143 GLU A C 1
ATOM 1097 O O . GLU A 1 143 ? -0.670 -3.536 -16.766 1.00 89.81 143 GLU A O 1
ATOM 1102 N N . VAL A 1 144 ? 0.825 -3.714 -15.102 1.00 91.06 144 VAL A N 1
ATOM 1103 C CA . VAL A 1 144 ? 0.253 -4.954 -14.550 1.00 91.06 144 VAL A CA 1
ATOM 1104 C C . VAL A 1 144 ? -1.146 -4.687 -14.017 1.00 91.06 144 VAL A C 1
ATOM 1106 O O . VAL A 1 144 ? -2.071 -5.419 -14.355 1.00 91.06 144 VAL A O 1
ATOM 1109 N N . THR A 1 145 ? -1.308 -3.616 -13.240 1.00 84.44 145 THR A N 1
ATOM 1110 C CA . THR A 1 145 ? -2.620 -3.240 -12.716 1.00 84.44 145 THR A CA 1
ATOM 1111 C C . THR A 1 145 ? -3.594 -2.862 -13.830 1.00 84.44 145 THR A C 1
ATOM 1113 O O . THR A 1 145 ? -4.772 -3.169 -13.715 1.00 84.44 145 THR A O 1
ATOM 1116 N N . GLY A 1 146 ? -3.121 -2.265 -14.929 1.00 83.56 146 GLY A N 1
ATOM 1117 C CA . GLY A 1 146 ? -3.956 -1.992 -16.102 1.00 83.56 146 GLY A CA 1
ATOM 1118 C C . GLY A 1 146 ? -4.638 -3.245 -16.667 1.00 83.56 146 GLY A C 1
ATOM 1119 O O . GLY A 1 146 ? -5.832 -3.211 -16.942 1.00 83.56 146 GLY A O 1
ATOM 1120 N N . TYR A 1 147 ? -3.923 -4.374 -16.763 1.00 87.31 147 TYR A N 1
ATOM 1121 C CA . TYR A 1 147 ? -4.505 -5.634 -17.255 1.00 87.31 147 TYR A CA 1
ATOM 1122 C C . TYR A 1 147 ? -5.545 -6.244 -16.311 1.00 87.31 147 TYR A C 1
ATOM 1124 O O . TYR A 1 147 ? -6.462 -6.911 -16.775 1.00 87.31 147 TYR A O 1
ATOM 1132 N N . LEU A 1 148 ? -5.426 -6.016 -15.001 1.00 83.06 148 LEU A N 1
ATOM 1133 C CA . LEU A 1 148 ? -6.391 -6.515 -14.011 1.00 83.06 148 LEU A CA 1
ATOM 1134 C C . LEU A 1 148 ? -7.773 -5.859 -14.131 1.00 83.06 148 LEU A C 1
ATOM 1136 O O . LEU A 1 148 ? -8.715 -6.283 -13.473 1.00 83.06 148 LEU A O 1
ATOM 1140 N N . MET A 1 149 ? -7.894 -4.817 -14.952 1.00 68.25 149 MET A N 1
ATOM 1141 C CA . MET A 1 149 ? -9.098 -4.001 -15.048 1.00 68.25 149 MET A CA 1
ATOM 1142 C C . MET A 1 149 ? -9.867 -4.165 -16.357 1.00 68.25 149 MET A C 1
ATOM 1144 O O . MET A 1 149 ? -10.997 -3.700 -16.449 1.00 68.25 149 MET A O 1
ATOM 1148 N N . GLU A 1 150 ? -9.290 -4.821 -17.366 1.00 65.00 150 GLU A N 1
ATOM 1149 C CA . GLU A 1 150 ? -9.870 -4.881 -18.717 1.00 65.00 150 GLU A CA 1
ATOM 1150 C C . GLU A 1 150 ? -11.114 -5.802 -18.816 1.00 65.00 150 GLU A C 1
ATOM 1152 O O . GLU A 1 150 ? -11.777 -5.829 -19.848 1.00 65.00 150 GLU A O 1
ATOM 1157 N N . GLU A 1 151 ? -11.501 -6.516 -17.748 1.00 52.41 151 GLU A N 1
ATOM 1158 C CA . GLU A 1 151 ? -12.694 -7.389 -17.732 1.00 52.41 151 GLU A CA 1
ATOM 1159 C C . GLU A 1 151 ? -14.014 -6.704 -17.288 1.00 52.41 151 GLU A C 1
ATOM 1161 O O . GLU A 1 151 ? -15.053 -7.364 -17.218 1.00 52.41 151 GLU A O 1
ATOM 1166 N N . GLY A 1 152 ? -14.036 -5.385 -17.042 1.00 45.22 152 GLY A N 1
ATOM 1167 C CA . GLY A 1 152 ? -15.222 -4.652 -16.561 1.00 45.22 152 GLY A CA 1
ATOM 1168 C C . GLY A 1 152 ? -15.766 -3.569 -17.508 1.00 45.22 152 GLY A C 1
ATOM 1169 O O . GLY A 1 152 ? -15.388 -2.418 -17.386 1.00 45.22 152 GLY A O 1
ATOM 1170 N N . GLY A 1 153 ? -16.671 -3.962 -18.411 1.00 41.81 153 GLY A N 1
ATOM 1171 C CA . GLY A 1 153 ? -17.720 -3.195 -19.122 1.00 41.81 153 GLY A CA 1
ATOM 1172 C C . GLY A 1 153 ? -17.742 -1.650 -19.234 1.00 41.81 153 GLY A C 1
ATOM 1173 O O . GLY A 1 153 ? -17.812 -0.941 -18.242 1.00 41.81 153 GLY A O 1
ATOM 1174 N N . GLU A 1 154 ? -17.941 -1.221 -20.492 1.00 43.50 154 GLU A N 1
ATOM 1175 C CA . GLU A 1 154 ? -18.496 0.043 -21.034 1.00 43.50 154 GLU A CA 1
ATOM 1176 C C . GLU A 1 154 ? -17.786 1.384 -20.742 1.00 43.50 154 GLU A C 1
ATOM 1178 O O . GLU A 1 154 ? -17.782 1.924 -19.642 1.00 43.50 154 GLU A O 1
ATOM 1183 N N . GLU A 1 155 ? -17.263 1.950 -21.838 1.00 45.03 155 GLU A N 1
ATOM 1184 C CA . GLU A 1 155 ? -16.675 3.279 -22.009 1.00 45.03 155 GLU A CA 1
ATOM 1185 C C . GLU A 1 155 ? -17.632 4.407 -21.569 1.00 45.03 155 GLU A C 1
ATOM 1187 O O . GLU A 1 155 ? -18.371 4.964 -22.379 1.00 45.03 155 GLU A O 1
ATOM 1192 N N . ASP A 1 156 ? -17.585 4.806 -20.300 1.00 43.06 156 ASP A N 1
ATOM 1193 C CA . ASP A 1 156 ? -17.923 6.177 -19.900 1.00 43.06 156 ASP A CA 1
ATOM 1194 C C . ASP A 1 156 ? -16.689 6.782 -19.212 1.00 43.06 156 ASP A C 1
ATOM 1196 O O . ASP A 1 156 ? -16.578 6.910 -17.990 1.00 43.06 156 ASP A O 1
ATOM 1200 N N . GLU A 1 157 ? -15.687 7.076 -20.049 1.00 50.19 157 GLU A N 1
ATOM 1201 C CA . GLU A 1 157 ? -14.357 7.550 -19.669 1.00 50.19 157 GLU A CA 1
ATOM 1202 C C . GLU A 1 157 ? -14.431 8.895 -18.933 1.00 50.19 157 GLU A C 1
ATOM 1204 O O . GLU A 1 157 ? -14.416 9.982 -19.522 1.00 50.19 157 GLU A O 1
ATOM 1209 N N . THR A 1 158 ? -14.418 8.844 -17.605 1.00 49.75 158 THR A N 1
ATOM 1210 C CA . THR A 1 158 ? -13.857 9.940 -16.820 1.00 49.75 158 THR A CA 1
ATOM 1211 C C . THR A 1 158 ? -12.724 9.384 -15.967 1.00 49.75 158 THR A C 1
ATOM 1213 O O . THR A 1 158 ? -12.933 8.392 -15.276 1.00 49.75 158 THR A O 1
ATOM 1216 N N . PRO A 1 159 ? -11.540 10.029 -15.924 1.00 51.59 159 PRO A N 1
ATOM 1217 C CA . PRO A 1 159 ? -10.411 9.573 -15.100 1.00 51.59 159 PRO A CA 1
ATOM 1218 C C . PRO A 1 159 ? -10.745 9.362 -13.609 1.00 51.59 159 PRO A C 1
ATOM 1220 O O . PRO A 1 159 ? -10.003 8.701 -12.888 1.00 51.59 159 PRO A O 1
ATOM 1223 N N . PHE A 1 160 ? -11.853 9.944 -13.138 1.00 55.44 160 PHE A N 1
ATOM 1224 C CA . PHE A 1 160 ? -12.363 9.793 -11.777 1.00 55.44 160 PHE A CA 1
ATOM 1225 C C . PHE A 1 160 ? -13.232 8.542 -11.575 1.00 55.44 160 PHE A C 1
ATOM 1227 O O . PHE A 1 160 ? -13.271 8.043 -10.452 1.00 55.44 160 PHE A O 1
ATOM 1234 N N . GLY A 1 161 ? -13.902 8.039 -12.620 1.00 60.78 161 GLY A N 1
ATOM 1235 C CA . GLY A 1 161 ? -14.705 6.812 -12.571 1.00 60.78 161 GLY A CA 1
ATOM 1236 C C . GLY A 1 161 ? -13.840 5.609 -12.210 1.00 60.78 161 GLY A C 1
ATOM 1237 O O . GLY A 1 161 ? -14.036 5.002 -11.160 1.00 60.78 161 GLY A O 1
ATOM 1238 N N . ASP A 1 162 ? -12.763 5.392 -12.967 1.00 77.62 162 ASP A N 1
ATOM 1239 C CA . ASP A 1 162 ? -11.868 4.255 -12.754 1.00 77.62 162 ASP A CA 1
ATOM 1240 C C . ASP A 1 162 ? -11.227 4.236 -11.356 1.00 77.62 162 ASP A C 1
ATOM 1242 O O . ASP A 1 162 ? -10.977 3.179 -10.777 1.00 77.62 162 ASP A O 1
ATOM 1246 N N . ALA A 1 163 ? -10.878 5.403 -10.801 1.00 85.25 163 ALA A N 1
ATOM 1247 C CA . ALA A 1 163 ? -10.276 5.480 -9.468 1.00 85.25 163 ALA A CA 1
ATOM 1248 C C . ALA A 1 163 ? -11.288 5.108 -8.374 1.00 85.25 163 ALA A C 1
ATOM 1250 O O . ALA A 1 163 ? -10.939 4.424 -7.410 1.00 85.25 163 ALA A O 1
ATOM 1251 N N . LEU A 1 164 ? -12.548 5.515 -8.531 1.00 86.38 164 LEU A N 1
ATOM 1252 C CA . LEU A 1 164 ? -13.607 5.142 -7.601 1.00 86.38 164 LEU A CA 1
ATOM 1253 C C . LEU A 1 164 ? -13.928 3.652 -7.681 1.00 86.38 164 LEU A C 1
ATOM 1255 O O . LEU A 1 164 ? -14.060 3.027 -6.632 1.00 86.38 164 LEU A O 1
ATOM 1259 N N . ASP A 1 165 ? -13.984 3.072 -8.878 1.00 85.44 165 ASP A N 1
ATOM 1260 C CA . ASP A 1 165 ? -14.248 1.639 -9.045 1.00 85.44 165 ASP A CA 1
ATOM 1261 C C . ASP A 1 165 ? -13.155 0.789 -8.395 1.00 85.44 165 ASP A C 1
ATOM 1263 O O . ASP A 1 165 ? -13.447 -0.146 -7.646 1.00 85.44 165 ASP A O 1
ATOM 1267 N N . ARG A 1 166 ? -11.883 1.181 -8.564 1.00 86.12 166 ARG A N 1
ATOM 1268 C CA . ARG A 1 166 ? -10.759 0.556 -7.845 1.00 86.12 166 ARG A CA 1
ATOM 1269 C C . ARG A 1 166 ? -10.944 0.632 -6.339 1.00 86.12 166 ARG A C 1
ATOM 1271 O O . ARG A 1 166 ? -10.731 -0.361 -5.657 1.00 86.12 166 ARG A O 1
ATOM 1278 N N . PHE A 1 167 ? -11.332 1.793 -5.814 1.00 91.44 167 PHE A N 1
ATOM 1279 C CA . PHE A 1 167 ? -11.596 1.938 -4.387 1.00 91.44 167 PHE A CA 1
ATOM 1280 C C . PHE A 1 167 ? -12.715 0.993 -3.923 1.00 91.44 167 PHE A C 1
ATOM 1282 O O . PHE A 1 167 ? -12.532 0.283 -2.937 1.00 91.44 167 PHE A O 1
ATOM 1289 N N . TRP A 1 168 ? -13.838 0.927 -4.637 1.00 88.00 168 TRP A N 1
ATOM 1290 C CA . TRP A 1 168 ? -14.969 0.083 -4.243 1.00 88.00 168 TRP A CA 1
ATOM 1291 C C . TRP A 1 168 ? -14.651 -1.415 -4.270 1.00 88.00 168 TRP A C 1
ATOM 1293 O O . TRP A 1 168 ? -15.157 -2.150 -3.426 1.00 88.00 168 TRP A O 1
ATOM 1303 N N . ASN A 1 169 ? -13.755 -1.842 -5.160 1.00 85.75 169 ASN A N 1
ATOM 1304 C CA . ASN A 1 169 ? -13.312 -3.234 -5.275 1.00 85.75 169 ASN A CA 1
ATOM 1305 C C . ASN A 1 169 ? -12.098 -3.578 -4.390 1.00 85.75 169 ASN A C 1
ATOM 1307 O O . ASN A 1 169 ? -11.623 -4.708 -4.407 1.00 85.75 169 ASN A O 1
ATOM 1311 N N . SER A 1 170 ? -11.567 -2.623 -3.620 1.00 86.94 170 SER A N 1
ATOM 1312 C CA . SER A 1 170 ? -10.289 -2.788 -2.905 1.00 86.94 170 SER A CA 1
ATOM 1313 C C . SER A 1 170 ? -10.379 -3.362 -1.494 1.00 86.94 170 SER A C 1
ATOM 1315 O O . SER A 1 170 ? -9.352 -3.641 -0.877 1.00 86.94 170 SER A O 1
ATOM 1317 N N . GLY A 1 171 ? -11.586 -3.437 -0.932 1.00 87.69 171 GLY A N 1
ATOM 1318 C CA . GLY A 1 171 ? -11.791 -3.728 0.488 1.00 87.69 171 GLY A CA 1
ATOM 1319 C C . GLY A 1 171 ? -11.460 -2.565 1.438 1.00 87.69 171 GLY A C 1
ATOM 1320 O O . GLY A 1 171 ? -11.736 -2.672 2.634 1.00 87.69 171 GLY A O 1
ATOM 1321 N N . TYR A 1 172 ? -10.926 -1.436 0.948 1.00 92.31 172 TYR A N 1
ATOM 1322 C CA . TYR A 1 172 ? -10.807 -0.222 1.758 1.00 92.31 172 TYR A CA 1
ATOM 1323 C C . TYR A 1 172 ? -12.181 0.404 2.005 1.00 92.31 172 TYR A C 1
ATOM 1325 O O . TYR A 1 172 ? -13.039 0.486 1.128 1.00 92.31 172 TYR A O 1
ATOM 1333 N N . SER A 1 173 ? -12.391 0.870 3.231 1.00 93.06 173 SER A N 1
ATOM 1334 C CA . SER A 1 173 ? -13.674 1.403 3.673 1.00 93.06 173 SER A CA 1
ATOM 1335 C C . SER A 1 173 ? -13.823 2.893 3.364 1.00 93.06 173 SER A C 1
ATOM 1337 O O . SER A 1 173 ? -12.852 3.620 3.135 1.00 93.06 173 SER A O 1
ATOM 1339 N N . TYR A 1 174 ? -15.060 3.397 3.443 1.00 93.94 174 TYR A N 1
ATOM 1340 C CA . TYR A 1 174 ? -15.313 4.842 3.426 1.00 93.94 174 TYR A CA 1
ATOM 1341 C C . TYR A 1 174 ? -14.496 5.578 4.498 1.00 93.94 174 TYR A C 1
ATOM 1343 O O . TYR A 1 174 ? -14.033 6.692 4.253 1.00 93.94 174 TYR A O 1
ATOM 1351 N N . CYS A 1 175 ? -14.277 4.957 5.661 1.00 95.31 175 CYS A N 1
ATOM 1352 C CA . CYS A 1 175 ? -13.467 5.574 6.696 1.00 95.31 175 CYS A CA 1
ATOM 1353 C C . CYS A 1 175 ? -11.990 5.705 6.288 1.00 95.31 175 CYS A C 1
ATOM 1355 O O . CYS A 1 175 ? -11.391 6.753 6.526 1.00 95.31 175 CYS A O 1
ATOM 1357 N N . ASP A 1 176 ? -11.411 4.698 5.629 1.00 96.19 176 ASP A N 1
ATOM 1358 C CA . ASP A 1 176 ? -10.035 4.784 5.123 1.00 96.19 176 ASP A CA 1
ATOM 1359 C C . ASP A 1 176 ? -9.888 5.957 4.149 1.00 96.19 176 ASP A C 1
ATOM 1361 O O . ASP A 1 176 ? -8.977 6.779 4.282 1.00 96.19 176 ASP A O 1
ATOM 1365 N N . ALA A 1 177 ? -10.849 6.100 3.233 1.00 96.62 177 ALA A N 1
ATOM 1366 C CA . ALA A 1 177 ? -10.908 7.230 2.317 1.00 96.62 177 ALA A CA 1
ATOM 1367 C C . ALA A 1 177 ? -11.057 8.568 3.052 1.00 96.62 177 ALA A C 1
ATOM 1369 O O . ALA A 1 177 ? -10.322 9.508 2.766 1.00 96.62 177 ALA A O 1
ATOM 1370 N N . LYS A 1 178 ? -11.955 8.672 4.036 1.00 96.75 178 LYS A N 1
ATOM 1371 C CA . LYS A 1 178 ? -12.111 9.885 4.852 1.00 96.75 178 LYS A CA 1
ATOM 1372 C C . LYS A 1 178 ? -10.807 10.270 5.552 1.00 96.75 178 LYS A C 1
ATOM 1374 O O . LYS A 1 178 ? -10.398 11.423 5.461 1.00 96.75 178 LYS A O 1
ATOM 1379 N N . MET A 1 179 ? -10.139 9.318 6.205 1.00 96.50 179 MET A N 1
ATOM 1380 C CA . MET A 1 179 ? -8.869 9.563 6.893 1.00 96.50 179 MET A CA 1
ATOM 1381 C C . MET A 1 179 ? -7.791 10.047 5.917 1.00 96.50 179 MET A C 1
ATOM 1383 O O . MET A 1 179 ? -7.036 10.968 6.231 1.00 96.50 179 MET A O 1
ATOM 1387 N N . ILE A 1 180 ? -7.708 9.461 4.723 1.00 96.69 180 ILE A N 1
ATOM 1388 C CA . ILE A 1 180 ? -6.772 9.921 3.691 1.00 96.69 180 ILE A CA 1
ATOM 1389 C C . ILE A 1 180 ? -7.147 11.323 3.195 1.00 96.69 180 ILE A C 1
ATOM 1391 O O . ILE A 1 180 ? -6.278 12.189 3.112 1.00 96.69 180 ILE A O 1
ATOM 1395 N N . GLY A 1 181 ? -8.431 11.581 2.944 1.00 95.56 181 GLY A N 1
ATOM 1396 C CA . GLY A 1 181 ? -8.933 12.895 2.546 1.00 95.56 181 GLY A CA 1
ATOM 1397 C C . GLY A 1 181 ? -8.550 13.987 3.545 1.00 95.56 181 GLY A C 1
ATOM 1398 O O . GLY A 1 181 ? -7.920 14.976 3.164 1.00 95.56 181 GLY A O 1
ATOM 1399 N N . GLU A 1 182 ? -8.826 13.764 4.834 1.00 95.62 182 GLU A N 1
ATOM 1400 C CA . GLU A 1 182 ? -8.469 14.672 5.932 1.00 95.62 182 GLU A CA 1
ATOM 1401 C C . GLU A 1 182 ? -6.962 14.949 5.993 1.00 95.62 182 GLU A C 1
ATOM 1403 O O . GLU A 1 182 ? -6.545 16.097 6.167 1.00 95.62 182 GLU A O 1
ATOM 1408 N N . LEU A 1 183 ? -6.132 13.920 5.797 1.00 94.88 183 LEU A N 1
ATOM 1409 C CA . LEU A 1 183 ? -4.675 14.048 5.807 1.00 94.88 183 LEU A CA 1
ATOM 1410 C C . LEU A 1 183 ? -4.157 14.985 4.706 1.00 94.88 183 LEU A C 1
ATOM 1412 O O . LEU A 1 183 ? -3.217 15.749 4.946 1.00 94.88 183 LEU A O 1
ATOM 1416 N N . TYR A 1 184 ? -4.780 14.945 3.529 1.00 92.94 184 TYR A N 1
ATOM 1417 C CA . TYR A 1 184 ? -4.463 15.819 2.398 1.00 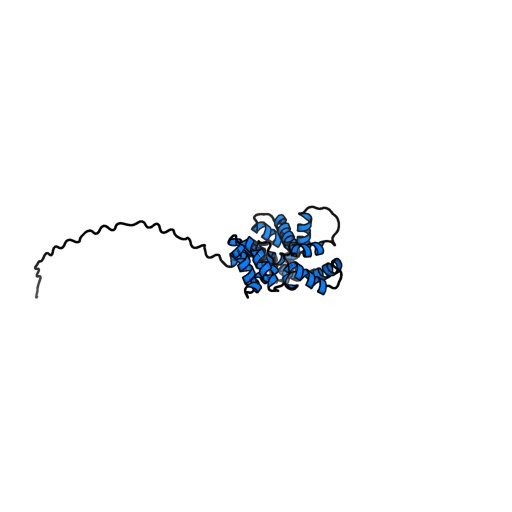92.94 184 TYR A CA 1
ATOM 1418 C C . TYR A 1 184 ? -5.211 17.163 2.424 1.00 92.94 184 TYR A C 1
ATOM 1420 O O . TYR A 1 184 ? -5.014 17.987 1.534 1.00 92.94 184 TYR A O 1
ATOM 1428 N N . GLY A 1 185 ? -6.048 17.423 3.436 1.00 93.31 185 GLY A N 1
ATOM 1429 C CA . GLY A 1 185 ? -6.866 18.640 3.504 1.00 93.31 185 GLY A CA 1
ATOM 1430 C C . GLY A 1 185 ? -7.996 18.672 2.469 1.00 93.31 185 GLY A C 1
ATOM 1431 O O . GLY A 1 185 ? -8.392 19.742 2.010 1.00 93.31 185 GLY A O 1
ATOM 1432 N N . THR A 1 186 ? -8.492 17.497 2.092 1.00 95.62 186 THR A N 1
ATOM 1433 C CA . THR A 1 186 ? -9.573 17.272 1.126 1.00 95.62 186 THR A CA 1
ATOM 1434 C C . THR A 1 186 ? -10.730 16.511 1.786 1.00 95.62 186 THR A C 1
ATOM 1436 O O . THR A 1 186 ? -10.766 16.358 3.008 1.00 95.62 186 THR A O 1
ATOM 1439 N N . ASP A 1 187 ? -11.712 16.069 1.001 1.00 94.31 187 ASP A N 1
ATOM 1440 C CA . ASP A 1 187 ? -12.850 15.294 1.491 1.00 94.31 187 ASP A CA 1
ATOM 1441 C C . ASP A 1 187 ? -12.665 13.780 1.284 1.00 94.31 187 ASP A C 1
ATOM 1443 O O . ASP A 1 187 ? -11.718 13.303 0.654 1.00 94.31 187 ASP A O 1
ATOM 1447 N N . ALA A 1 188 ? -13.603 12.997 1.821 1.00 95.56 188 ALA A N 1
ATOM 1448 C CA . ALA A 1 188 ? -13.592 11.548 1.662 1.00 95.56 188 ALA A CA 1
ATOM 1449 C C . ALA A 1 188 ? -13.699 11.113 0.191 1.00 95.56 188 ALA A C 1
ATOM 1451 O O . ALA A 1 188 ? -13.226 10.035 -0.144 1.00 95.56 188 ALA A O 1
ATOM 1452 N N . TYR A 1 189 ? -14.301 11.917 -0.693 1.00 93.38 189 TYR A N 1
ATOM 1453 C CA . TYR A 1 189 ? -14.399 11.585 -2.114 1.00 93.38 189 TYR A CA 1
ATOM 1454 C C . TYR A 1 189 ? -13.021 11.629 -2.784 1.00 93.38 189 TYR A C 1
ATOM 1456 O O . TYR A 1 189 ? -12.639 10.669 -3.450 1.00 93.38 189 TYR A O 1
ATOM 1464 N N . GLN A 1 190 ? -12.235 12.678 -2.528 1.00 94.06 190 GLN A N 1
ATOM 1465 C CA . GLN A 1 190 ? -10.837 12.737 -2.960 1.00 94.06 190 GLN A CA 1
ATOM 1466 C C . GLN A 1 190 ? -10.001 11.625 -2.325 1.00 94.06 190 GLN A C 1
ATOM 1468 O O . GLN A 1 190 ? -9.207 10.991 -3.009 1.00 94.06 190 GLN A O 1
ATOM 1473 N N . GLY A 1 191 ? -10.245 11.284 -1.059 1.00 96.12 191 GLY A N 1
ATOM 1474 C CA . GLY A 1 191 ? -9.579 10.145 -0.428 1.00 96.12 191 GLY A CA 1
ATOM 1475 C C . GLY A 1 191 ? -9.830 8.796 -1.120 1.00 96.12 191 GLY A C 1
ATOM 1476 O O . GLY A 1 191 ? -8.914 7.978 -1.203 1.00 96.12 191 GLY A O 1
ATOM 1477 N N . LYS A 1 192 ? -11.032 8.566 -1.672 1.00 95.19 192 LYS A N 1
ATOM 1478 C CA . LYS A 1 192 ? -11.318 7.370 -2.489 1.00 95.19 192 LYS A CA 1
ATOM 1479 C C . LYS A 1 192 ? -10.495 7.371 -3.768 1.00 95.19 192 LYS A C 1
ATOM 1481 O O . LYS A 1 192 ? -9.908 6.351 -4.109 1.00 95.19 192 LYS A O 1
ATOM 1486 N N . ILE A 1 193 ? -10.433 8.520 -4.440 1.00 93.06 193 ILE A N 1
ATOM 1487 C CA . ILE A 1 193 ? -9.626 8.697 -5.651 1.00 93.06 193 ILE A CA 1
ATOM 1488 C C . ILE A 1 193 ? -8.150 8.418 -5.347 1.00 93.06 193 ILE A C 1
ATOM 1490 O O . ILE A 1 193 ? -7.512 7.686 -6.093 1.00 93.06 193 ILE A O 1
ATOM 1494 N N . GLU A 1 194 ? -7.619 8.912 -4.228 1.00 93.50 194 GLU A N 1
ATOM 1495 C CA . GLU A 1 194 ? -6.232 8.660 -3.820 1.00 93.50 194 GLU A CA 1
ATOM 1496 C C . GLU A 1 194 ? -5.941 7.176 -3.567 1.00 93.50 194 GLU A C 1
ATOM 1498 O O . GLU A 1 194 ? -4.920 6.653 -4.021 1.00 93.50 194 GLU A O 1
ATOM 1503 N N . ILE A 1 195 ? -6.844 6.467 -2.883 1.00 94.44 195 ILE A N 1
ATOM 1504 C CA . ILE A 1 195 ? -6.734 5.012 -2.707 1.00 94.44 195 ILE A CA 1
ATOM 1505 C C . ILE A 1 195 ? -6.758 4.314 -4.070 1.00 94.44 195 ILE A C 1
ATOM 1507 O O . ILE A 1 195 ? -5.864 3.520 -4.368 1.00 94.44 195 ILE A O 1
ATOM 1511 N N . GLY A 1 196 ? -7.737 4.648 -4.912 1.00 92.06 196 GLY A N 1
ATOM 1512 C CA . GLY A 1 196 ? -7.884 4.097 -6.254 1.00 92.06 196 GLY A CA 1
ATOM 1513 C C . GLY A 1 196 ? -6.648 4.309 -7.122 1.00 92.06 196 GLY A C 1
ATOM 1514 O O . GLY A 1 196 ? -6.161 3.370 -7.747 1.00 92.06 196 GLY A O 1
ATOM 1515 N N . ASN A 1 197 ? -6.081 5.514 -7.103 1.00 90.56 197 ASN A N 1
ATOM 1516 C CA . ASN A 1 197 ? -4.858 5.854 -7.822 1.00 90.56 197 ASN A CA 1
ATOM 1517 C C . ASN A 1 197 ? -3.652 5.080 -7.285 1.00 90.56 197 ASN A C 1
ATOM 1519 O O . ASN A 1 197 ? -2.839 4.585 -8.064 1.00 90.56 197 ASN A O 1
ATOM 1523 N N . LYS A 1 198 ? -3.521 4.922 -5.964 1.00 92.00 198 LYS A N 1
ATOM 1524 C CA . LYS A 1 198 ? -2.441 4.106 -5.392 1.00 92.00 198 LYS A CA 1
ATOM 1525 C C . LYS A 1 198 ? -2.562 2.647 -5.813 1.00 92.00 198 LYS A C 1
ATOM 1527 O O . LYS A 1 198 ? -1.553 2.052 -6.178 1.00 92.00 198 LYS A O 1
ATOM 1532 N N . ILE A 1 199 ? -3.769 2.090 -5.842 1.00 89.25 199 ILE A N 1
ATOM 1533 C CA . ILE A 1 199 ? -4.004 0.737 -6.362 1.00 89.25 199 ILE A CA 1
ATOM 1534 C C . ILE A 1 199 ? -3.599 0.662 -7.836 1.00 89.25 199 ILE A C 1
ATOM 1536 O O . ILE A 1 199 ? -2.773 -0.181 -8.185 1.00 89.25 199 ILE A O 1
ATOM 1540 N N . ALA A 1 200 ? -4.079 1.598 -8.664 1.00 84.38 200 ALA A N 1
ATOM 1541 C CA . ALA A 1 200 ? -3.779 1.679 -10.096 1.00 84.38 200 ALA A CA 1
ATOM 1542 C C . ALA A 1 200 ? -2.272 1.649 -10.394 1.00 84.38 200 ALA A C 1
ATOM 1544 O O . ALA A 1 200 ? -1.836 1.041 -11.364 1.00 84.38 200 ALA A O 1
ATOM 1545 N N . ASN A 1 201 ? -1.465 2.272 -9.536 1.00 83.94 201 ASN A N 1
ATOM 1546 C CA . ASN A 1 201 ? -0.017 2.372 -9.714 1.00 83.94 201 ASN A CA 1
ATOM 1547 C C . ASN A 1 201 ? 0.780 1.240 -9.026 1.00 83.94 201 ASN A C 1
ATOM 1549 O O . ASN A 1 201 ? 2.013 1.236 -9.053 1.00 83.94 201 ASN A O 1
ATOM 1553 N N . GLY A 1 202 ? 0.108 0.260 -8.408 1.00 83.00 202 GLY A N 1
ATOM 1554 C CA . GLY A 1 202 ? 0.762 -0.819 -7.656 1.00 83.00 202 GLY A CA 1
ATOM 1555 C C . GLY A 1 202 ? 1.366 -0.355 -6.323 1.00 83.00 202 GLY A C 1
ATOM 1556 O O . GLY A 1 202 ? 2.282 -0.976 -5.789 1.00 83.00 202 GLY A O 1
ATOM 1557 N N . LEU A 1 203 ? 0.853 0.746 -5.770 1.00 90.44 203 LEU A N 1
ATOM 1558 C CA . LEU A 1 203 ? 1.270 1.368 -4.510 1.00 90.44 203 LEU A CA 1
ATOM 1559 C C . LEU A 1 203 ? 0.390 0.925 -3.331 1.00 90.44 203 LEU A C 1
ATOM 1561 O O . LEU A 1 203 ? 0.273 1.643 -2.338 1.00 90.44 203 LEU A O 1
ATOM 1565 N N . VAL A 1 204 ? -0.228 -0.258 -3.406 1.00 88.81 204 VAL A N 1
ATOM 1566 C CA . VAL A 1 204 ? -1.124 -0.780 -2.354 1.00 88.81 204 VAL A CA 1
ATOM 1567 C C . VAL A 1 204 ? -0.412 -0.826 -0.998 1.00 88.81 204 VAL A C 1
ATOM 1569 O O . VAL A 1 204 ? -0.952 -0.394 0.017 1.00 88.81 204 VAL A O 1
ATOM 1572 N N . ALA A 1 205 ? 0.863 -1.227 -0.984 1.00 87.81 205 ALA A N 1
ATOM 1573 C CA . ALA A 1 205 ? 1.692 -1.253 0.223 1.00 87.81 205 ALA A CA 1
ATOM 1574 C C . ALA A 1 205 ? 1.954 0.136 0.847 1.00 87.81 205 ALA A C 1
ATOM 1576 O O . ALA A 1 205 ? 2.383 0.212 2.004 1.00 87.81 205 ALA A O 1
ATOM 1577 N N . ASN A 1 206 ? 1.700 1.227 0.116 1.00 92.69 206 ASN A N 1
ATOM 1578 C CA . ASN A 1 206 ? 1.851 2.594 0.614 1.00 92.69 206 ASN A CA 1
ATOM 1579 C C . ASN A 1 206 ? 0.588 3.065 1.349 1.00 92.69 206 ASN A C 1
ATOM 1581 O O . ASN A 1 206 ? 0.692 3.891 2.255 1.00 92.69 206 ASN A O 1
ATOM 1585 N N . ILE A 1 207 ? -0.589 2.512 1.037 1.00 94.31 207 ILE A N 1
ATOM 1586 C CA . ILE A 1 207 ? -1.866 2.930 1.637 1.00 94.31 207 ILE A CA 1
ATOM 1587 C C . ILE A 1 207 ? -1.857 2.767 3.170 1.00 94.31 207 ILE A C 1
ATOM 1589 O O . ILE A 1 207 ? -2.158 3.745 3.858 1.00 94.31 207 ILE A O 1
ATOM 1593 N N . PRO A 1 208 ? -1.419 1.632 3.762 1.00 92.38 208 PRO A N 1
ATOM 1594 C CA . PRO A 1 208 ? -1.315 1.512 5.219 1.00 92.38 208 PRO A CA 1
ATOM 1595 C C . PRO A 1 208 ? -0.368 2.532 5.868 1.00 92.38 208 PRO A C 1
ATOM 1597 O O . PRO A 1 208 ? -0.604 2.943 7.005 1.00 92.38 208 PRO A O 1
ATOM 1600 N N . LEU A 1 209 ? 0.688 2.962 5.165 1.00 91.62 209 LEU A N 1
ATOM 1601 C CA . LEU A 1 209 ? 1.621 3.980 5.665 1.00 91.62 209 LEU A CA 1
ATOM 1602 C C . LEU A 1 209 ? 0.949 5.356 5.726 1.00 91.62 209 LEU A C 1
ATOM 1604 O O . LEU A 1 209 ? 1.071 6.057 6.731 1.00 91.62 209 LEU A O 1
ATOM 1608 N N . VAL A 1 210 ? 0.197 5.709 4.681 1.00 94.44 210 VAL A N 1
ATOM 1609 C CA . VAL A 1 210 ? -0.575 6.958 4.609 1.00 94.44 210 VAL A CA 1
ATOM 1610 C C . VAL A 1 210 ? -1.698 6.966 5.654 1.00 94.44 210 VAL A C 1
ATOM 1612 O O . VAL A 1 210 ? -1.869 7.952 6.369 1.00 94.44 210 VAL A O 1
ATOM 1615 N N . LEU A 1 211 ? -2.409 5.850 5.836 1.00 95.38 211 LEU A N 1
ATOM 1616 C CA . LEU A 1 211 ? -3.427 5.714 6.887 1.00 95.38 211 LEU A CA 1
ATOM 1617 C C . LEU A 1 211 ? -2.827 5.857 8.289 1.00 95.38 211 LEU A C 1
ATOM 1619 O O . LEU A 1 211 ? -3.389 6.544 9.139 1.00 95.38 211 LEU A O 1
ATOM 1623 N N . ASN A 1 212 ? -1.667 5.245 8.540 1.00 92.94 212 ASN A N 1
ATOM 1624 C CA . ASN A 1 212 ? -0.980 5.386 9.819 1.00 92.94 212 ASN A CA 1
ATOM 1625 C C . ASN A 1 212 ? -0.576 6.844 10.100 1.00 92.94 212 ASN A C 1
ATOM 1627 O O . ASN A 1 212 ? -0.757 7.316 11.221 1.00 92.94 212 ASN A O 1
ATOM 1631 N N . GLU A 1 213 ? -0.096 7.575 9.092 1.00 91.50 213 GLU A N 1
ATOM 1632 C CA . GLU A 1 213 ? 0.164 9.014 9.216 1.00 91.50 213 GLU A CA 1
ATOM 1633 C C . GLU A 1 213 ? -1.116 9.793 9.557 1.00 91.50 213 GLU A C 1
ATOM 1635 O O . GLU A 1 213 ? -1.105 10.629 10.462 1.00 91.50 213 GLU A O 1
ATOM 1640 N N . SER A 1 214 ? -2.231 9.494 8.885 1.00 95.00 214 SER A N 1
ATOM 1641 C CA . SER A 1 214 ? -3.518 10.135 9.172 1.00 95.00 214 SER A CA 1
ATOM 1642 C C . SER A 1 214 ? -3.940 9.932 10.635 1.00 95.00 214 SER A C 1
ATOM 1644 O O . SER A 1 214 ? -4.248 10.889 11.355 1.00 95.00 214 SER A O 1
ATOM 1646 N N . ARG A 1 215 ? -3.824 8.697 11.142 1.00 94.69 215 ARG A N 1
ATOM 1647 C CA . ARG A 1 215 ? -4.102 8.365 12.550 1.00 94.69 215 ARG A CA 1
ATOM 1648 C C . ARG A 1 215 ? -3.189 9.110 13.519 1.00 94.69 215 ARG A C 1
ATOM 1650 O O . ARG A 1 215 ? -3.660 9.561 14.567 1.00 94.69 215 ARG A O 1
ATOM 1657 N N . GLN A 1 216 ? -1.905 9.260 13.198 1.00 91.00 216 GLN A N 1
ATOM 1658 C CA . GLN A 1 216 ? -0.957 10.013 14.029 1.00 91.00 216 GLN A CA 1
ATOM 1659 C C . GLN A 1 216 ? -1.314 11.502 14.118 1.00 91.00 216 GLN A C 1
ATOM 1661 O O . GLN A 1 216 ? -1.057 12.126 15.147 1.00 91.00 216 GLN A O 1
ATOM 1666 N N . ARG A 1 217 ? -1.972 12.055 13.092 1.00 91.69 217 ARG A N 1
ATOM 1667 C CA . ARG A 1 217 ? -2.528 13.419 13.106 1.00 91.69 217 ARG A CA 1
ATOM 1668 C C . ARG A 1 217 ? -3.893 13.534 13.783 1.00 91.69 217 ARG A C 1
ATOM 1670 O O . ARG A 1 217 ? -4.432 14.632 13.873 1.00 91.69 217 ARG A O 1
ATOM 1677 N N . GLY A 1 218 ? -4.423 12.429 14.300 1.00 93.50 218 GLY A N 1
ATOM 1678 C CA . GLY A 1 218 ? -5.672 12.402 15.054 1.00 93.50 218 GLY A CA 1
ATOM 1679 C C . GLY A 1 218 ? -6.917 12.093 14.227 1.00 93.50 218 GLY A C 1
ATOM 1680 O O . GLY A 1 218 ? -8.002 12.150 14.794 1.00 93.50 218 GLY A O 1
ATOM 1681 N N . ALA A 1 219 ? -6.791 11.732 12.945 1.00 95.25 219 ALA A N 1
ATOM 1682 C CA . ALA A 1 219 ? -7.937 11.276 12.158 1.00 95.25 219 ALA A CA 1
ATOM 1683 C C . ALA A 1 219 ? -8.495 9.964 12.725 1.00 95.25 219 ALA A C 1
ATOM 1685 O O . ALA A 1 219 ? -7.731 9.091 13.158 1.00 95.25 219 ALA A O 1
ATOM 1686 N N . ARG A 1 220 ? -9.821 9.835 12.758 1.00 95.44 220 ARG A N 1
ATOM 1687 C CA . ARG A 1 220 ? -10.545 8.697 13.344 1.00 95.44 220 ARG A CA 1
ATOM 1688 C C . ARG A 1 220 ? -11.819 8.414 12.554 1.00 95.44 220 ARG A C 1
ATOM 1690 O O . ARG A 1 220 ? -12.400 9.325 11.959 1.00 95.44 220 ARG A O 1
ATOM 1697 N N . CYS A 1 221 ? -12.271 7.166 12.607 1.00 95.25 221 CYS A N 1
ATOM 1698 C CA . CYS A 1 221 ? -13.624 6.813 12.196 1.00 95.25 221 CYS A CA 1
ATOM 1699 C C . CYS A 1 221 ? -14.628 7.200 13.277 1.00 95.25 221 CYS A C 1
ATOM 1701 O O . CYS A 1 221 ? -14.355 7.053 14.464 1.00 95.25 221 CYS A O 1
ATOM 1703 N N . ASN A 1 222 ? -15.815 7.601 12.843 1.00 95.50 222 ASN A N 1
ATOM 1704 C CA . ASN A 1 222 ? -16.999 7.743 13.676 1.00 95.50 222 ASN A CA 1
ATOM 1705 C C . ASN A 1 222 ? -18.050 6.716 13.247 1.00 95.50 222 ASN A C 1
ATOM 1707 O O . ASN A 1 222 ? -18.021 6.217 12.123 1.00 95.50 222 ASN A O 1
ATOM 1711 N N . TRP A 1 223 ? -19.038 6.449 14.101 1.00 95.00 223 TRP A N 1
ATOM 1712 C CA . TRP A 1 223 ? -20.095 5.477 13.823 1.00 95.00 223 TRP A CA 1
ATOM 1713 C C . TRP A 1 223 ? -20.826 5.776 12.512 1.00 95.00 223 TRP A C 1
ATOM 1715 O O . TRP A 1 223 ? -21.187 4.871 11.770 1.00 95.00 223 TRP A O 1
ATOM 1725 N N . THR A 1 224 ? -21.014 7.059 12.201 1.00 94.19 224 THR A N 1
ATOM 1726 C CA . THR A 1 224 ? -21.665 7.516 10.966 1.00 94.19 224 THR A CA 1
ATOM 1727 C C . THR A 1 224 ? -20.849 7.259 9.702 1.00 94.19 224 THR A C 1
ATOM 1729 O O . THR A 1 224 ? -21.394 7.377 8.611 1.00 94.19 224 THR A O 1
ATOM 1732 N N . ASP A 1 225 ? -19.557 6.958 9.833 1.00 93.38 225 ASP A N 1
ATOM 1733 C CA . ASP A 1 225 ? -18.689 6.590 8.712 1.00 93.38 225 ASP A CA 1
ATOM 1734 C C . ASP A 1 225 ? -18.776 5.086 8.397 1.00 93.38 225 ASP A C 1
ATOM 1736 O O . ASP A 1 225 ? -18.246 4.635 7.380 1.00 93.38 225 ASP A O 1
ATOM 1740 N N . LEU A 1 226 ? -19.417 4.304 9.273 1.00 93.12 226 LEU A N 1
ATOM 1741 C CA . LEU A 1 226 ? -19.592 2.866 9.118 1.00 93.12 226 LEU A CA 1
ATOM 1742 C C . LEU A 1 226 ? -20.918 2.563 8.407 1.00 93.12 226 LEU A C 1
ATOM 1744 O O . LEU A 1 226 ? -21.894 3.293 8.591 1.00 93.12 226 LEU A O 1
ATOM 1748 N N . PRO A 1 227 ? -21.009 1.455 7.652 1.00 91.62 227 PRO A N 1
ATOM 1749 C CA . PRO A 1 227 ? -22.236 1.067 6.956 1.00 91.62 227 PRO A CA 1
ATOM 1750 C C . PRO A 1 227 ? -23.302 0.464 7.896 1.00 91.62 227 PRO A C 1
ATOM 1752 O O . PRO A 1 227 ? -24.194 -0.239 7.432 1.00 91.62 227 PRO A O 1
ATOM 1755 N N . TYR A 1 228 ? -23.211 0.712 9.207 1.00 93.62 228 TYR A N 1
ATOM 1756 C CA . TYR A 1 228 ? -23.982 0.025 10.243 1.00 93.62 228 TYR A CA 1
ATOM 1757 C C . TYR A 1 228 ? -25.027 0.936 10.906 1.00 93.62 228 TYR A C 1
ATOM 1759 O O . TYR A 1 228 ? -24.780 2.098 11.252 1.00 93.62 228 TYR A O 1
ATOM 1767 N N . GLY A 1 229 ? -26.220 0.384 11.111 1.00 95.12 229 GLY A N 1
ATOM 1768 C CA . GLY A 1 229 ? -27.372 1.033 11.722 1.00 95.12 229 GLY A CA 1
ATOM 1769 C C . GLY A 1 229 ? -27.477 0.831 13.236 1.00 95.12 229 GLY A C 1
ATOM 1770 O O . GLY A 1 229 ? -26.629 0.241 13.896 1.00 95.12 229 GLY A O 1
ATOM 1771 N N . TYR A 1 230 ? -28.555 1.343 13.834 1.00 95.44 230 TYR A N 1
ATOM 1772 C CA . TYR A 1 230 ? -28.791 1.178 15.274 1.00 95.44 230 TYR A CA 1
ATOM 1773 C C . TYR A 1 230 ? -28.886 -0.297 15.694 1.00 95.44 230 TYR A C 1
ATOM 1775 O O . TYR A 1 230 ? -28.312 -0.668 16.716 1.00 95.44 230 TYR A O 1
ATOM 1783 N N . ASP A 1 231 ? -29.572 -1.119 14.901 1.00 96.94 231 ASP A N 1
ATOM 1784 C CA . ASP A 1 231 ? -29.774 -2.536 15.206 1.00 96.94 231 ASP A CA 1
ATOM 1785 C C . ASP A 1 231 ? -28.443 -3.301 15.221 1.00 96.94 231 ASP A C 1
ATOM 1787 O O . ASP A 1 231 ? -28.205 -4.096 16.130 1.00 96.94 231 ASP A O 1
ATOM 1791 N N . ASP A 1 232 ? -27.521 -2.967 14.315 1.00 97.50 232 ASP A N 1
ATOM 1792 C CA . ASP A 1 232 ? -26.162 -3.516 14.307 1.00 97.50 232 ASP A CA 1
ATOM 1793 C C . ASP A 1 232 ? -25.411 -3.160 15.593 1.00 97.50 232 ASP A C 1
ATOM 1795 O O . ASP A 1 232 ? -24.786 -4.018 16.206 1.00 97.50 232 ASP A O 1
ATOM 1799 N N . ALA A 1 233 ? -25.521 -1.919 16.080 1.00 97.38 233 ALA A N 1
ATOM 1800 C CA . ALA A 1 233 ? -24.902 -1.535 17.351 1.00 97.38 233 ALA A CA 1
ATOM 1801 C C . ALA A 1 233 ? -25.453 -2.338 18.543 1.00 97.38 233 ALA A C 1
ATOM 1803 O O . ALA A 1 233 ? -24.715 -2.641 19.483 1.00 97.38 233 ALA A O 1
ATOM 1804 N N . VAL A 1 234 ? -26.743 -2.694 18.520 1.00 97.50 234 VAL A N 1
ATOM 1805 C CA . VAL A 1 234 ? -27.349 -3.562 19.540 1.00 97.50 234 VAL A CA 1
ATOM 1806 C C . VAL A 1 234 ? -26.793 -4.982 19.440 1.00 97.50 234 VAL A C 1
ATOM 1808 O O . VAL A 1 234 ? -26.443 -5.556 20.472 1.00 97.50 234 VAL A O 1
ATOM 1811 N N . LEU A 1 235 ? -26.664 -5.528 18.227 1.00 97.44 235 LEU A N 1
ATOM 1812 C CA . LEU A 1 235 ? -26.066 -6.846 17.994 1.00 97.44 235 LEU A CA 1
ATOM 1813 C C . LEU A 1 235 ? -24.599 -6.890 18.432 1.00 97.44 235 LEU A C 1
ATOM 1815 O O . LEU A 1 235 ? -24.213 -7.802 19.158 1.00 97.44 235 LEU A O 1
ATOM 1819 N N . LEU A 1 236 ? -23.807 -5.871 18.090 1.00 97.81 236 LEU A N 1
ATOM 1820 C CA . LEU A 1 236 ? -22.424 -5.732 18.554 1.00 97.81 236 LEU A CA 1
ATOM 1821 C C . LEU A 1 236 ? -22.346 -5.667 20.082 1.00 97.81 236 LEU A C 1
ATOM 1823 O O . LEU A 1 236 ? -21.524 -6.351 20.688 1.00 97.81 236 LEU A O 1
ATOM 1827 N N . GLY A 1 237 ? -23.232 -4.898 20.725 1.00 97.81 237 GLY A N 1
ATOM 1828 C CA . GLY A 1 237 ? -23.310 -4.834 22.186 1.00 97.81 237 GLY A CA 1
ATOM 1829 C C . GLY A 1 237 ? -23.593 -6.199 22.818 1.00 97.81 237 GLY A C 1
ATOM 1830 O O . GLY A 1 237 ? -22.923 -6.596 23.771 1.00 97.81 237 GLY A O 1
ATOM 1831 N N . GLN A 1 238 ? -24.528 -6.964 22.249 1.00 97.12 238 GLN A N 1
ATOM 1832 C CA . GLN A 1 238 ? -24.814 -8.330 22.694 1.00 97.12 238 GLN A CA 1
ATOM 1833 C C . GLN A 1 238 ? -23.619 -9.267 22.478 1.00 97.12 238 GLN A C 1
ATOM 1835 O O . GLN A 1 238 ? -23.257 -10.004 23.395 1.00 97.12 238 GLN A O 1
ATOM 1840 N N . ALA A 1 239 ? -22.991 -9.214 21.302 1.00 97.12 239 ALA A N 1
ATOM 1841 C CA . ALA A 1 239 ? -21.857 -10.058 20.939 1.00 97.12 239 ALA A CA 1
ATOM 1842 C C . ALA A 1 239 ? -20.623 -9.793 21.815 1.00 97.12 239 ALA A C 1
ATOM 1844 O O . ALA A 1 239 ? -19.920 -10.726 22.200 1.00 97.12 239 ALA A O 1
ATOM 1845 N N . TRP A 1 240 ? -20.366 -8.531 22.162 1.00 97.56 240 TRP A N 1
ATOM 1846 C CA . TRP A 1 240 ? -19.194 -8.123 22.940 1.00 97.56 240 TRP A CA 1
ATOM 1847 C C . TRP A 1 240 ? -19.468 -7.957 24.440 1.00 97.56 240 TRP A C 1
ATOM 1849 O O . TRP A 1 240 ? -18.556 -7.623 25.195 1.00 97.56 240 TRP A O 1
ATOM 1859 N N . GLY A 1 241 ? -20.700 -8.209 24.892 1.00 97.69 241 GLY A N 1
ATOM 1860 C CA . GLY A 1 241 ? -21.077 -8.124 26.304 1.00 97.69 241 GLY A CA 1
ATOM 1861 C C . GLY A 1 241 ? -21.019 -6.704 26.875 1.00 97.69 241 GLY A C 1
ATOM 1862 O O . GLY A 1 241 ? -20.676 -6.529 28.044 1.00 97.69 241 GLY A O 1
ATOM 1863 N N . MET A 1 242 ? -21.339 -5.697 26.063 1.00 98.00 242 MET A N 1
ATOM 1864 C CA . MET A 1 242 ? -21.304 -4.276 26.427 1.00 98.00 242 MET A CA 1
ATOM 1865 C C . MET A 1 242 ? -22.585 -3.558 25.996 1.00 98.00 242 MET A C 1
ATOM 1867 O O . MET A 1 242 ? -23.426 -4.111 25.284 1.00 98.00 242 MET A O 1
ATOM 1871 N N . ARG A 1 243 ? -22.780 -2.316 26.443 1.00 97.88 243 ARG A N 1
ATOM 1872 C CA . ARG A 1 243 ? -23.937 -1.538 25.986 1.00 97.88 243 ARG A CA 1
ATOM 1873 C C . ARG A 1 243 ? -23.768 -1.143 24.517 1.00 97.88 243 ARG A C 1
ATOM 1875 O O . ARG A 1 243 ? -22.650 -0.991 24.037 1.00 97.88 243 ARG A O 1
ATOM 1882 N N . TYR A 1 244 ? -24.873 -0.926 23.800 1.00 97.00 244 TYR A N 1
ATOM 1883 C CA . TYR A 1 244 ? -24.807 -0.589 22.372 1.00 97.00 244 TYR A CA 1
ATOM 1884 C C . TYR A 1 244 ? -24.036 0.717 22.103 1.00 97.00 244 TYR A C 1
ATOM 1886 O O . TYR A 1 244 ? -23.393 0.838 21.071 1.00 97.00 244 TYR A O 1
ATOM 1894 N N . ASP A 1 245 ? -24.085 1.700 23.009 1.00 96.81 245 ASP A N 1
ATOM 1895 C CA . ASP A 1 245 ? -23.342 2.961 22.900 1.00 96.81 245 ASP A CA 1
ATOM 1896 C C . ASP A 1 245 ? -21.831 2.753 23.065 1.00 96.81 245 ASP A C 1
ATOM 1898 O O . ASP A 1 245 ? -21.050 3.328 22.312 1.00 96.81 245 ASP A O 1
ATOM 1902 N N . GLU A 1 246 ? -21.420 1.870 23.975 1.00 98.00 246 GLU A N 1
ATOM 1903 C CA . GLU A 1 246 ? -20.023 1.438 24.122 1.00 98.00 246 GLU A CA 1
ATOM 1904 C C . GLU A 1 246 ? -19.558 0.624 22.905 1.00 98.00 246 GLU A C 1
ATOM 1906 O O . GLU A 1 246 ? -18.446 0.819 22.415 1.00 98.00 246 GLU A O 1
ATOM 1911 N N . ALA A 1 247 ? -20.434 -0.227 22.361 1.00 97.94 247 ALA A N 1
ATOM 1912 C CA . ALA A 1 247 ? -20.155 -1.011 21.163 1.00 97.94 247 ALA A CA 1
ATOM 1913 C C . ALA A 1 247 ? -19.903 -0.124 19.938 1.00 97.94 247 ALA A C 1
ATOM 1915 O O . ALA A 1 247 ? -19.019 -0.428 19.140 1.00 97.94 247 ALA A O 1
ATOM 1916 N N . LYS A 1 248 ? -20.610 1.009 19.809 1.00 97.81 248 LYS A N 1
ATOM 1917 C CA . LYS A 1 248 ? -20.324 1.985 18.747 1.00 97.81 248 LYS A CA 1
ATOM 1918 C C . LYS A 1 248 ? -18.901 2.518 18.840 1.00 97.81 248 LYS A C 1
ATOM 1920 O O . LYS A 1 248 ? -18.188 2.480 17.847 1.00 97.81 248 LYS A O 1
ATOM 1925 N N . VAL A 1 249 ? -18.475 2.941 20.029 1.00 97.44 249 VAL A N 1
ATOM 1926 C CA . VAL A 1 249 ? -17.117 3.467 20.255 1.00 97.44 249 VAL A CA 1
ATOM 1927 C C . VAL A 1 249 ? -16.054 2.394 19.994 1.00 97.44 249 VAL A C 1
ATOM 1929 O O . VAL A 1 249 ? -15.020 2.666 19.391 1.00 97.44 249 VAL A O 1
ATOM 1932 N N . ALA A 1 250 ? -16.307 1.147 20.398 1.00 97.44 250 ALA A N 1
ATOM 1933 C CA . ALA A 1 250 ? -15.402 0.040 20.100 1.00 97.44 250 ALA A CA 1
ATOM 1934 C C . ALA A 1 250 ? -15.298 -0.228 18.587 1.00 97.44 250 ALA A C 1
ATOM 1936 O O . ALA A 1 250 ? -14.200 -0.436 18.071 1.00 97.44 250 ALA A O 1
ATOM 1937 N N . ALA A 1 251 ? -16.420 -0.180 17.865 1.00 97.12 251 ALA A N 1
ATOM 1938 C CA . ALA A 1 251 ? -16.450 -0.331 16.413 1.00 97.12 251 ALA A CA 1
ATOM 1939 C C . ALA A 1 251 ? -15.747 0.829 15.687 1.00 97.12 251 ALA A C 1
ATOM 1941 O O . ALA A 1 251 ? -15.037 0.591 14.715 1.00 97.12 251 ALA A O 1
ATOM 1942 N N . GLU A 1 252 ? -15.896 2.063 16.171 1.00 96.94 252 GLU A N 1
ATOM 1943 C CA . GLU A 1 252 ? -15.170 3.244 15.683 1.00 96.94 252 GLU A CA 1
ATOM 1944 C C . GLU A 1 252 ? -13.651 3.062 15.785 1.00 96.94 252 GLU A C 1
ATOM 1946 O O . GLU A 1 252 ? -12.922 3.311 14.820 1.00 96.94 252 GLU A O 1
ATOM 1951 N N . GLU A 1 253 ? -13.164 2.573 16.928 1.00 96.19 253 GLU A N 1
ATOM 1952 C CA . GLU A 1 253 ? -11.740 2.301 17.132 1.00 96.19 253 GLU A CA 1
ATOM 1953 C C . GLU A 1 253 ? -11.261 1.148 16.239 1.00 96.19 253 GLU A C 1
ATOM 1955 O O . GLU A 1 253 ? -10.238 1.266 15.565 1.00 96.19 253 GLU A O 1
ATOM 1960 N N . LEU A 1 254 ? -12.017 0.049 16.161 1.00 95.88 254 LEU A N 1
ATOM 1961 C CA . LEU A 1 254 ? -11.689 -1.071 15.276 1.00 95.88 254 LEU A CA 1
ATOM 1962 C C . LEU A 1 254 ? -11.594 -0.617 13.816 1.00 95.88 254 LEU A C 1
ATOM 1964 O O . LEU A 1 254 ? -10.588 -0.879 13.158 1.00 95.88 254 LEU A O 1
ATOM 1968 N N . ALA A 1 255 ? -12.594 0.112 13.326 1.00 94.88 255 ALA A N 1
ATOM 1969 C CA . ALA A 1 255 ? -12.593 0.648 11.973 1.00 94.88 255 ALA A CA 1
ATOM 1970 C C . ALA A 1 255 ? -11.433 1.623 11.745 1.00 94.88 255 ALA A C 1
ATOM 1972 O O . ALA A 1 255 ? -10.782 1.551 10.705 1.00 94.88 255 ALA A O 1
ATOM 1973 N N . THR A 1 256 ? -11.104 2.462 12.737 1.00 95.38 256 THR A N 1
ATOM 1974 C CA . THR A 1 256 ? -9.947 3.368 12.664 1.00 95.38 256 THR A CA 1
ATOM 1975 C C . THR A 1 256 ? -8.686 2.581 12.345 1.00 95.38 256 THR A C 1
ATOM 1977 O O . THR A 1 256 ? -7.911 3.002 11.491 1.00 95.38 256 THR A O 1
ATOM 1980 N N . TRP A 1 257 ? -8.495 1.412 12.954 1.00 92.31 257 TRP A N 1
ATOM 1981 C CA . TRP A 1 257 ? -7.336 0.544 12.732 1.00 92.31 257 TRP A CA 1
ATOM 1982 C C . TRP A 1 257 ? -7.496 -0.464 11.585 1.00 92.31 257 TRP A C 1
ATOM 1984 O O . TRP A 1 257 ? -6.667 -1.364 11.457 1.00 92.31 257 TRP A O 1
ATOM 1994 N N . GLY A 1 258 ? -8.515 -0.310 10.733 1.00 89.69 258 GLY A N 1
ATOM 1995 C CA . GLY A 1 258 ? -8.771 -1.203 9.598 1.00 89.69 258 GLY A CA 1
ATOM 1996 C C . GLY A 1 258 ? -9.242 -2.600 10.012 1.00 89.69 258 GLY A C 1
ATOM 1997 O O . GLY A 1 258 ? -9.110 -3.548 9.247 1.00 89.69 258 GLY A O 1
ATOM 1998 N N . ARG A 1 259 ? -9.762 -2.749 11.235 1.00 91.81 259 ARG A N 1
ATOM 1999 C CA . ARG A 1 259 ? -10.257 -4.013 11.798 1.00 91.81 259 ARG A CA 1
ATOM 2000 C C . ARG A 1 259 ? -11.760 -4.198 11.584 1.00 91.81 259 ARG A C 1
ATOM 2002 O O . ARG A 1 259 ? -12.493 -4.589 12.494 1.00 91.81 259 ARG A O 1
ATOM 2009 N N . THR A 1 260 ? -12.237 -3.867 10.386 1.00 90.88 260 THR A N 1
ATOM 2010 C CA . THR A 1 260 ? -13.647 -4.031 9.998 1.00 90.88 260 THR A CA 1
ATOM 2011 C C . THR A 1 260 ? -14.053 -5.505 9.921 1.00 90.88 260 THR A C 1
ATOM 2013 O O . THR A 1 260 ? -15.222 -5.813 10.148 1.00 90.88 260 THR A O 1
ATOM 2016 N N . ASP A 1 261 ? -13.082 -6.407 9.734 1.00 89.69 261 ASP A N 1
ATOM 2017 C CA . ASP A 1 261 ? -13.214 -7.865 9.850 1.00 89.69 261 ASP A CA 1
ATOM 2018 C C . ASP A 1 261 ? -13.830 -8.289 11.190 1.00 89.69 261 ASP A C 1
ATOM 2020 O O . ASP A 1 261 ? -14.741 -9.112 11.234 1.00 89.69 261 ASP A O 1
ATOM 2024 N N . VAL A 1 262 ? -13.378 -7.683 12.293 1.00 94.12 262 VAL A N 1
ATOM 2025 C CA . VAL A 1 262 ? -13.865 -8.000 13.646 1.00 94.12 262 VAL A CA 1
ATOM 2026 C C . VAL A 1 262 ? -15.319 -7.580 13.819 1.00 94.12 262 VAL A C 1
ATOM 2028 O O . VAL A 1 262 ? -16.091 -8.267 14.488 1.00 94.12 262 VAL A O 1
ATOM 2031 N N . ILE A 1 263 ? -15.693 -6.451 13.214 1.00 94.62 263 ILE A N 1
ATOM 2032 C CA . ILE A 1 263 ? -17.053 -5.917 13.273 1.00 94.62 263 ILE A CA 1
ATOM 2033 C C . ILE A 1 263 ? -17.991 -6.819 12.462 1.00 94.62 263 ILE A C 1
ATOM 2035 O O . ILE A 1 263 ? -19.013 -7.257 12.983 1.00 94.62 263 ILE A O 1
ATOM 2039 N N . ALA A 1 264 ? -17.607 -7.157 11.227 1.00 92.00 264 ALA A N 1
ATOM 2040 C CA . ALA A 1 264 ? -18.363 -8.055 10.356 1.00 92.00 264 ALA A CA 1
ATOM 2041 C C . ALA A 1 264 ? -18.568 -9.438 10.995 1.00 92.00 264 ALA A C 1
ATOM 2043 O O . ALA A 1 264 ? -19.701 -9.917 11.081 1.00 92.00 264 ALA A O 1
ATOM 2044 N N . ALA A 1 265 ? -17.505 -10.029 11.552 1.00 92.75 265 ALA A N 1
ATOM 2045 C CA . ALA A 1 265 ? -17.580 -11.316 12.237 1.00 92.75 265 ALA A CA 1
ATOM 2046 C C . ALA A 1 265 ? -18.538 -11.289 13.441 1.00 92.75 265 ALA A C 1
ATOM 2048 O O . ALA A 1 265 ? -19.300 -12.233 13.649 1.00 92.75 265 ALA A O 1
ATOM 2049 N N . ALA A 1 266 ? -18.542 -10.204 14.223 1.00 93.69 266 ALA A N 1
ATOM 2050 C CA . ALA A 1 266 ? -19.445 -10.047 15.364 1.00 93.69 266 ALA A CA 1
ATOM 2051 C C . ALA A 1 266 ? -20.922 -9.908 14.954 1.00 93.69 266 ALA A C 1
ATOM 2053 O O . ALA A 1 266 ? -21.806 -10.302 15.714 1.00 93.69 266 ALA A O 1
ATOM 2054 N N . LEU A 1 267 ? -21.187 -9.390 13.753 1.00 93.69 267 LEU A N 1
ATOM 2055 C CA . LEU A 1 267 ? -22.526 -9.288 13.167 1.00 93.69 267 LEU A CA 1
ATOM 2056 C C . LEU A 1 267 ? -22.976 -10.571 12.451 1.00 93.69 267 LEU A C 1
ATOM 2058 O O . LEU A 1 267 ? -24.106 -10.644 11.973 1.00 93.69 267 LEU A O 1
ATOM 2062 N N . GLY A 1 268 ? -22.122 -11.596 12.382 1.00 86.50 268 GLY A N 1
ATOM 2063 C CA . GLY A 1 268 ? -22.415 -12.822 11.639 1.00 86.50 268 GLY A CA 1
ATOM 2064 C C . GLY A 1 268 ? -22.366 -12.637 10.120 1.00 86.50 268 GLY A C 1
ATOM 2065 O O . GLY A 1 268 ? -22.907 -13.464 9.389 1.00 86.50 268 GLY A O 1
ATOM 2066 N N . HIS A 1 269 ? -21.722 -11.571 9.642 1.00 75.38 269 HIS A N 1
ATOM 2067 C CA . HIS A 1 269 ? -21.353 -11.428 8.242 1.00 75.38 269 HIS A CA 1
ATOM 2068 C C . HIS A 1 269 ? -20.016 -12.146 8.042 1.00 75.38 269 HIS A C 1
ATOM 2070 O O . HIS A 1 269 ? -18.970 -11.663 8.475 1.00 75.38 269 HIS A O 1
ATOM 2076 N N . GLU A 1 270 ? -20.042 -13.332 7.433 1.00 49.66 270 GLU A N 1
ATOM 2077 C CA . GLU A 1 270 ? -18.816 -13.940 6.914 1.00 49.66 270 GLU A CA 1
ATOM 2078 C C . GLU A 1 270 ? -18.286 -13.019 5.806 1.00 49.66 270 GLU A C 1
ATOM 2080 O O . GLU A 1 270 ? -19.021 -12.680 4.880 1.00 49.66 270 GLU A O 1
ATOM 2085 N N . GLY A 1 271 ? -17.053 -12.529 5.967 1.00 47.94 271 GLY A N 1
ATOM 2086 C CA . GLY A 1 271 ? -16.439 -11.584 5.035 1.00 47.94 271 GLY A CA 1
ATOM 2087 C C . GLY A 1 271 ? -16.399 -12.151 3.616 1.00 47.94 271 GLY A C 1
ATOM 2088 O O . GLY A 1 271 ? -15.991 -13.298 3.428 1.00 47.94 271 GLY A O 1
ATOM 2089 N N . HIS A 1 272 ? -16.844 -11.347 2.651 1.00 36.22 272 HIS A N 1
ATOM 2090 C CA . HIS A 1 272 ? -16.586 -11.556 1.229 1.00 36.22 272 HIS A CA 1
ATOM 2091 C C . HIS A 1 272 ? -15.288 -10.852 0.851 1.00 36.22 272 HIS A C 1
ATOM 2093 O O . HIS A 1 272 ? -15.112 -9.697 1.306 1.00 36.22 272 HIS A O 1
#

pLDDT: mean 84.83, std 18.44, range [36.22, 98.44]

Secondary structure (DSSP, 8-state):
----------------PPPP--------------------HHHHHHHHHHSS--HHHHHHHHHHTT--HHHHHHHHHHHHHTT-THHHHHHHHHHHHTT----GGGTT--HHHHHHHHHHHSS-HHHHHHHHHHHHHTT-HHHHHHHTTTTS------HHHHHHHHHHTS---HHHHHHHHHHTTS-HHHHHHHHHHHHHTT-GGGHHHHHHHHHHTT----GGGSS--HHHHHHHHHHHTS-HHHHHHHHHHHHHTT-HHHHHHHTT----

Radius of gyration: 32.28 Å; chains: 1; bounding box: 80×71×112 Å

Foldseek 3Di:
DDDDDDDDDDDDDDDDDDDDDDDDDDPPPPPPPPPPPPDDLLQQLLQLLPDLQALFLLCLLQQLPVHHSSVSSSVCSVCSVVVNNVCSVVSLVSSVVVVDFFFLVRLPDDLVLLVLQCVQVPDDSVVSRRVQRRCVSVQNSLVSLVSSPPPDDDDPDDLLVQLLVQLVPVLQALLLLQLLQVLVVHGSSVSSSVCSVCSSSSNNVSSLSSLVVSVVVPRWFALVSDPDDQVLLPLQCVLVVHHSVVSRVVCRRCVSNVNVVVSCVSSVNDDD